Protein AF-A0A9E0ELZ5-F1 (afdb_monomer)

Foldseek 3Di:
DDDDDDDDDDDDDDDDDDDDDDDDDDDDDDDDDDDDDDDDPPPPDPDPQAQAQLLARDHDNDPVLGQWAKAKFKAADDPLLPPWAQLQPASDWDWADFFDLGIIIIGIHSQLLPGAKGHPFAEDDLVVVVVCVLSLHAYEGAHYDPNNVVNCVVSVHHYHHCVVNVVQWDFDPVSPDDRSSGIIGGSVSVVVVCVVVVHDTGGDVVDDSPDDDDPDFDAEDQFFDQWDWDGSDPQAIWIWGADLVVFKTWIDGVNHFRAHPVGDGHIHQKDKAFDFDWDDDPDPRITIDTPQQWDKIWIDGRRHIDIGIDGRD

Solvent-accessible surface area (backbone atoms only — not comparable to full-atom values): 18464 Å² total; per-residue (Å²): 137,85,80,88,85,88,86,86,91,84,84,88,84,90,86,88,85,89,83,91,87,84,90,88,83,84,89,81,90,82,84,87,82,83,84,90,78,83,78,82,79,76,74,76,70,79,75,76,86,59,44,50,31,57,74,72,65,44,73,80,40,54,76,92,34,54,68,35,34,28,38,33,36,28,27,46,58,50,78,79,18,54,56,22,37,45,65,78,64,50,64,42,78,48,73,50,69,48,34,82,59,40,48,37,35,38,34,29,21,57,57,45,75,79,38,56,54,40,23,17,31,22,53,41,45,40,64,58,49,54,52,32,53,74,62,58,25,39,39,33,26,33,50,56,43,70,63,18,52,52,43,34,65,72,75,63,51,55,70,46,41,38,76,80,50,42,90,45,41,50,68,48,82,82,59,92,60,65,74,72,48,24,27,29,37,34,15,66,35,49,55,50,50,42,59,78,67,67,58,86,53,60,48,62,89,88,66,67,67,90,55,87,70,73,97,59,96,60,83,39,87,68,38,82,36,56,59,51,77,49,75,76,31,101,87,36,30,40,41,34,35,49,39,87,91,84,45,33,28,38,36,16,50,74,81,44,76,34,35,22,65,88,66,53,67,33,63,38,60,63,50,76,49,76,47,58,60,73,48,67,65,76,50,97,82,26,31,53,46,66,46,71,64,42,39,45,33,39,43,34,34,66,50,11,22,29,81,41,74,51,61,58,132

Structure (mmCIF, N/CA/C/O backbone):
data_AF-A0A9E0ELZ5-F1
#
_entry.id   AF-A0A9E0ELZ5-F1
#
loop_
_atom_site.group_PDB
_atom_site.id
_atom_site.type_symbol
_atom_site.label_atom_id
_atom_site.label_alt_id
_atom_site.label_comp_id
_atom_site.label_asym_id
_atom_site.label_entity_id
_atom_site.label_seq_id
_atom_site.pdbx_PDB_ins_code
_atom_site.Cartn_x
_atom_site.Cartn_y
_atom_site.Cartn_z
_atom_site.occupancy
_atom_site.B_iso_or_equiv
_atom_site.auth_seq_id
_atom_site.auth_comp_id
_atom_site.auth_asym_id
_atom_site.auth_atom_id
_atom_site.pdbx_PDB_model_num
ATOM 1 N N . MET A 1 1 ? 3.218 -81.789 -4.093 1.00 37.78 1 MET A N 1
ATOM 2 C CA . MET A 1 1 ? 4.511 -81.459 -3.441 1.00 37.78 1 MET A CA 1
ATOM 3 C C . MET A 1 1 ? 4.531 -79.950 -3.190 1.00 37.78 1 MET A C 1
ATOM 5 O O . MET A 1 1 ? 3.997 -79.258 -4.035 1.00 37.78 1 MET A O 1
ATOM 9 N N . ASN A 1 2 ? 5.049 -79.375 -2.102 1.00 38.41 2 ASN A N 1
ATOM 10 C CA . ASN A 1 2 ? 5.509 -79.971 -0.850 1.00 38.41 2 ASN A CA 1
ATOM 11 C C . ASN A 1 2 ? 5.034 -79.119 0.351 1.00 38.41 2 ASN A C 1
ATOM 13 O O . ASN A 1 2 ? 4.748 -77.935 0.228 1.00 38.41 2 ASN A O 1
ATOM 17 N N . LYS A 1 3 ? 4.885 -79.793 1.486 1.00 37.97 3 LYS A N 1
ATOM 18 C CA . LYS A 1 3 ? 4.241 -79.395 2.746 1.00 37.97 3 LYS A CA 1
ATOM 19 C C . LYS A 1 3 ? 4.981 -78.290 3.534 1.00 37.97 3 LYS A C 1
ATOM 21 O O . LYS A 1 3 ? 6.196 -78.369 3.586 1.00 37.97 3 LYS A O 1
ATOM 26 N N . LYS A 1 4 ? 4.194 -77.457 4.256 1.00 38.06 4 LYS A N 1
ATOM 27 C CA . LYS A 1 4 ? 4.247 -77.097 5.714 1.00 38.06 4 LYS A CA 1
ATOM 28 C C . LYS A 1 4 ? 5.596 -76.544 6.288 1.00 38.06 4 LYS A C 1
ATOM 30 O O . LYS A 1 4 ? 6.642 -76.752 5.709 1.00 38.06 4 LYS A O 1
ATOM 35 N N . THR A 1 5 ? 5.693 -75.831 7.423 1.00 39.84 5 THR A N 1
ATOM 36 C CA . THR A 1 5 ? 4.848 -75.779 8.641 1.00 39.84 5 THR A CA 1
ATOM 37 C C . THR A 1 5 ? 5.044 -74.464 9.434 1.00 39.84 5 THR A C 1
ATOM 39 O O . THR A 1 5 ? 6.081 -73.823 9.332 1.00 39.84 5 THR A O 1
ATOM 42 N N . VAL A 1 6 ? 4.054 -74.114 10.263 1.00 44.84 6 VAL A N 1
ATOM 43 C CA . VAL A 1 6 ? 4.041 -73.066 11.317 1.00 44.84 6 VAL A CA 1
ATOM 44 C C . VAL A 1 6 ? 4.776 -73.527 12.594 1.00 44.84 6 VAL A C 1
ATOM 46 O O . VAL A 1 6 ? 4.725 -74.719 12.850 1.00 44.84 6 VAL A O 1
ATOM 49 N N . PHE A 1 7 ? 5.339 -72.621 13.420 1.00 36.25 7 PHE A N 1
ATOM 50 C CA . PHE A 1 7 ? 5.389 -72.628 14.920 1.00 36.25 7 PHE A CA 1
ATOM 51 C C . PHE A 1 7 ? 6.092 -71.313 15.381 1.00 36.25 7 PHE A C 1
ATOM 53 O O . PHE A 1 7 ? 7.148 -71.007 14.847 1.00 36.25 7 PHE A O 1
ATOM 60 N N . LYS A 1 8 ? 5.513 -70.347 16.124 1.00 34.38 8 LYS A N 1
ATOM 61 C CA . LYS A 1 8 ? 4.925 -70.251 17.493 1.00 34.38 8 LYS A CA 1
ATOM 62 C C . LYS A 1 8 ? 5.928 -70.053 18.663 1.00 34.38 8 LYS A C 1
ATOM 64 O O . LYS A 1 8 ? 6.663 -70.969 18.989 1.00 34.38 8 LYS A O 1
ATOM 69 N N . LEU A 1 9 ? 5.807 -68.874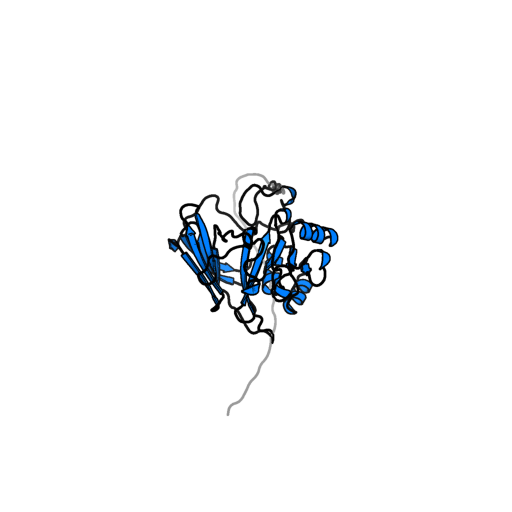 19.305 1.00 39.38 9 LEU A N 1
ATOM 70 C CA . LEU A 1 9 ? 6.052 -68.448 20.711 1.00 39.38 9 LEU A CA 1
ATOM 71 C C . LEU A 1 9 ? 7.135 -69.112 21.598 1.00 39.38 9 LEU A C 1
ATOM 73 O O . LEU A 1 9 ? 7.076 -70.312 21.842 1.00 39.38 9 LEU A O 1
ATOM 77 N N . SER A 1 10 ? 7.922 -68.269 22.293 1.00 34.59 10 SER A N 1
ATOM 78 C CA . SER A 1 10 ? 8.075 -68.144 23.779 1.00 34.59 10 SER A CA 1
ATOM 79 C C . SER A 1 10 ? 9.212 -67.132 24.068 1.00 34.59 10 SER A C 1
ATOM 81 O O . SER A 1 10 ? 10.230 -67.194 23.396 1.00 34.59 10 SER A O 1
ATOM 83 N N . ALA A 1 11 ? 9.078 -66.047 24.842 1.00 35.78 11 ALA A N 1
ATOM 84 C CA . ALA A 1 11 ? 8.689 -65.852 26.251 1.00 35.78 11 ALA A CA 1
ATOM 85 C C . ALA A 1 11 ? 9.861 -65.971 27.265 1.00 35.78 11 ALA A C 1
ATOM 87 O O . ALA A 1 11 ? 10.326 -67.066 27.543 1.00 35.78 11 ALA A O 1
ATOM 88 N N . ALA A 1 12 ? 10.235 -64.810 27.833 1.00 37.41 12 ALA A N 1
ATOM 89 C CA . ALA A 1 12 ? 10.876 -64.535 29.136 1.00 37.41 12 ALA A CA 1
ATOM 90 C C . ALA A 1 12 ? 12.202 -65.216 29.567 1.00 37.41 12 ALA A C 1
ATOM 92 O O . ALA A 1 12 ? 12.270 -66.428 29.718 1.00 37.41 12 ALA A O 1
ATOM 93 N N . ALA A 1 13 ? 13.168 -64.390 30.006 1.00 37.53 13 ALA A N 1
ATOM 94 C CA . ALA A 1 13 ? 13.808 -64.516 31.329 1.00 37.53 13 ALA A CA 1
ATOM 95 C C . ALA A 1 13 ? 14.563 -63.225 31.724 1.00 37.53 13 ALA A C 1
ATOM 97 O O . ALA A 1 13 ? 15.330 -62.676 30.938 1.00 37.53 13 ALA A O 1
ATOM 98 N N . ILE A 1 14 ? 14.355 -62.763 32.960 1.00 47.25 14 ILE A N 1
ATOM 99 C CA . ILE A 1 14 ? 15.145 -61.719 33.636 1.00 47.25 14 ILE A CA 1
ATOM 100 C C . ILE A 1 14 ? 16.270 -62.408 34.415 1.00 47.25 14 ILE A C 1
ATOM 102 O O . ILE A 1 14 ? 15.998 -63.409 35.069 1.00 47.25 14 ILE A O 1
ATOM 106 N N . CYS A 1 15 ? 17.476 -61.831 34.444 1.00 34.81 15 CYS A N 1
ATOM 107 C CA . CYS A 1 15 ? 18.450 -62.094 35.510 1.00 34.81 15 CYS A CA 1
ATOM 108 C C . CYS A 1 15 ? 19.278 -60.839 35.826 1.00 34.81 15 CYS A C 1
ATOM 110 O O . CYS A 1 15 ? 20.114 -60.405 35.037 1.00 34.81 15 CYS A O 1
ATOM 112 N N . VAL A 1 16 ? 19.031 -60.272 37.006 1.00 42.31 16 VAL A N 1
ATOM 113 C CA . VAL A 1 16 ? 19.884 -59.281 37.680 1.00 42.31 16 VAL A CA 1
ATOM 114 C C . VAL A 1 16 ? 20.943 -60.035 38.483 1.00 42.31 16 VAL A C 1
ATOM 116 O O . VAL A 1 16 ? 20.585 -61.039 39.092 1.00 42.31 16 VAL A O 1
ATOM 119 N N . LEU A 1 17 ? 22.182 -59.530 38.571 1.00 37.22 17 LEU A N 1
ATOM 120 C CA . LEU A 1 17 ? 22.988 -59.584 39.807 1.00 37.22 17 LEU A CA 1
ATOM 121 C C . LEU A 1 17 ? 24.255 -58.710 39.733 1.00 37.22 17 LEU A C 1
ATOM 123 O O . LEU A 1 17 ? 24.994 -58.733 38.753 1.00 37.22 17 LEU A O 1
ATOM 127 N N . LEU A 1 18 ? 24.491 -57.944 40.803 1.00 38.91 18 LEU A N 1
ATOM 128 C CA . LEU A 1 18 ? 25.722 -57.190 41.063 1.00 38.91 18 LEU A CA 1
ATOM 129 C C . LEU A 1 18 ? 26.779 -58.080 41.739 1.00 38.91 18 LEU A C 1
ATOM 131 O O . LEU A 1 18 ? 26.407 -58.996 42.470 1.00 38.91 18 LEU A O 1
ATOM 135 N N . SER A 1 19 ? 28.065 -57.723 41.601 1.00 39.91 19 SER A N 1
ATOM 136 C CA . SER A 1 19 ? 29.115 -57.661 42.657 1.00 39.91 19 SER A CA 1
ATOM 137 C C . SER A 1 19 ? 30.468 -57.376 41.972 1.00 39.91 19 SER A C 1
ATOM 139 O O . SER A 1 19 ? 30.858 -58.127 41.089 1.00 39.91 19 SER A O 1
ATOM 141 N N . ALA A 1 20 ? 31.140 -56.232 42.139 1.00 41.62 20 ALA A N 1
ATOM 142 C CA . ALA A 1 20 ? 31.754 -55.646 43.342 1.00 41.62 20 ALA A CA 1
ATOM 143 C C . ALA A 1 20 ? 33.094 -56.299 43.764 1.00 41.62 20 ALA A C 1
ATOM 145 O O . ALA A 1 20 ? 33.101 -57.318 44.443 1.00 41.62 20 ALA A O 1
ATOM 146 N N . CYS A 1 21 ? 34.214 -55.630 43.447 1.00 35.03 21 CYS A N 1
ATOM 147 C CA . CYS A 1 21 ? 35.524 -55.767 44.105 1.00 35.03 21 CYS A CA 1
ATOM 148 C C . CYS A 1 21 ? 36.220 -54.388 44.155 1.00 35.03 21 CYS A C 1
ATOM 150 O O . CYS A 1 21 ? 36.183 -53.645 43.176 1.00 35.03 21 CYS A O 1
ATOM 152 N N . MET A 1 22 ? 36.817 -54.039 45.301 1.00 37.41 22 MET A N 1
ATOM 153 C CA . MET A 1 22 ? 37.381 -52.714 45.636 1.00 37.41 22 MET A CA 1
ATOM 154 C C . MET A 1 22 ? 38.917 -52.723 45.818 1.00 37.41 22 MET A C 1
ATOM 156 O O . MET A 1 22 ? 39.510 -53.797 45.898 1.00 37.41 22 MET A O 1
ATOM 160 N N . LEU A 1 23 ? 39.462 -51.509 46.079 1.00 41.91 23 LEU A N 1
ATOM 161 C CA . LEU A 1 23 ? 40.810 -51.136 46.588 1.00 41.91 23 LEU A CA 1
ATOM 162 C C . LEU A 1 23 ? 41.887 -51.010 45.481 1.00 41.91 23 LEU A C 1
ATOM 164 O O . LEU A 1 23 ? 41.796 -51.714 44.484 1.00 41.91 23 LEU A O 1
ATOM 168 N N . PHE A 1 24 ? 42.904 -50.125 45.504 1.00 36.91 24 PHE A N 1
ATOM 169 C CA . PHE A 1 24 ? 43.488 -49.130 46.450 1.00 36.91 24 PHE A CA 1
ATOM 170 C C . PHE A 1 24 ? 44.122 -47.961 45.613 1.00 36.91 24 PHE A C 1
ATOM 172 O O . PHE A 1 24 ? 44.317 -48.158 44.419 1.00 36.91 24 PHE A O 1
ATOM 179 N N . ALA A 1 25 ? 44.549 -46.765 46.075 1.00 32.69 25 ALA A N 1
ATOM 180 C CA . ALA A 1 25 ? 44.454 -45.987 47.331 1.00 32.69 25 ALA A CA 1
ATOM 181 C C . ALA A 1 25 ? 44.903 -44.499 47.103 1.00 32.69 25 ALA A C 1
ATOM 183 O O . ALA A 1 25 ? 45.355 -44.141 46.022 1.00 32.69 25 ALA A O 1
ATOM 184 N N . CYS A 1 26 ? 44.870 -43.669 48.161 1.00 37.78 26 CYS A N 1
ATOM 185 C CA . CYS A 1 26 ? 45.690 -42.453 48.402 1.00 37.78 26 CYS A CA 1
ATOM 186 C C . CYS A 1 26 ? 45.601 -41.205 47.477 1.00 37.78 26 CYS A C 1
ATOM 188 O O . CYS A 1 26 ? 46.517 -40.895 46.725 1.00 37.78 26 CYS A O 1
ATOM 190 N N . GLY A 1 27 ? 44.617 -40.337 47.748 1.00 33.69 27 GLY A N 1
ATOM 191 C CA . GLY A 1 27 ? 44.817 -39.247 48.727 1.00 33.69 27 GLY A CA 1
ATOM 192 C C . GLY A 1 27 ? 45.426 -37.895 48.292 1.00 33.69 27 GLY A C 1
ATOM 193 O O . GLY A 1 27 ? 46.644 -37.744 48.215 1.00 33.69 27 GLY A O 1
ATOM 194 N N . LYS A 1 28 ? 44.584 -36.846 48.267 1.00 36.12 28 LYS A N 1
ATOM 195 C CA . LYS A 1 28 ? 44.898 -35.487 48.773 1.00 36.12 28 LYS A CA 1
ATOM 196 C C . LYS A 1 28 ? 43.610 -34.704 49.102 1.00 36.12 28 LYS A C 1
ATOM 198 O O . LYS A 1 28 ? 42.535 -35.047 48.627 1.00 36.12 28 LYS A O 1
ATOM 203 N N . LYS A 1 29 ? 43.726 -33.708 49.988 1.00 38.19 29 LYS A N 1
ATOM 204 C CA . LYS A 1 29 ? 42.625 -32.920 50.591 1.00 38.19 29 LYS A CA 1
ATOM 205 C C . LYS A 1 29 ? 41.901 -32.031 49.559 1.00 38.19 29 LYS A C 1
ATOM 207 O O . LYS A 1 29 ? 42.599 -31.401 48.773 1.00 38.19 29 LYS A O 1
ATOM 212 N N . GLN A 1 30 ? 40.583 -31.811 49.698 1.00 33.59 30 GLN A N 1
ATOM 213 C CA . GLN A 1 30 ? 40.026 -30.622 50.391 1.00 33.59 30 GLN A CA 1
ATOM 214 C C . GLN A 1 30 ? 38.525 -30.355 50.094 1.00 33.59 30 GLN A C 1
ATOM 216 O O . GLN A 1 30 ? 38.179 -30.117 48.949 1.00 33.59 30 GLN A O 1
ATOM 221 N N . LYS A 1 31 ? 37.730 -30.279 51.179 1.00 32.56 31 LYS A N 1
ATOM 222 C CA . LYS A 1 31 ? 36.426 -29.600 51.413 1.00 32.56 31 LYS A CA 1
ATOM 223 C C . LYS A 1 31 ? 35.259 -29.715 50.414 1.00 32.56 31 LYS A C 1
ATOM 225 O O . LYS A 1 31 ? 35.372 -29.442 49.227 1.00 32.56 31 LYS A O 1
ATOM 230 N N . ASP A 1 32 ? 34.104 -29.964 51.019 1.00 38.75 32 ASP A N 1
ATOM 231 C CA . ASP A 1 32 ? 32.754 -29.957 50.462 1.00 38.75 32 ASP A CA 1
ATOM 232 C C . ASP A 1 32 ? 32.315 -28.580 49.941 1.00 38.75 32 ASP A C 1
ATOM 234 O O . ASP A 1 32 ? 32.767 -27.544 50.437 1.00 38.75 32 ASP A O 1
ATOM 238 N N . PHE A 1 33 ? 31.350 -28.587 49.019 1.00 32.75 33 PHE A N 1
ATOM 239 C CA . PHE A 1 33 ? 30.412 -27.483 48.820 1.00 32.75 33 PHE A CA 1
ATOM 240 C C . PHE A 1 33 ? 29.018 -28.033 48.507 1.00 32.75 33 PHE A C 1
ATOM 242 O O . PHE A 1 33 ? 28.812 -28.699 47.492 1.00 32.75 33 PHE A O 1
ATOM 249 N N . GLU A 1 34 ? 28.072 -27.742 49.396 1.00 42.84 34 GLU A N 1
ATOM 250 C CA . GLU A 1 34 ? 26.641 -27.897 49.150 1.00 42.84 34 GLU A CA 1
ATOM 251 C C . GLU A 1 34 ? 26.083 -26.703 48.356 1.00 42.84 34 GLU A C 1
ATOM 253 O O . GLU A 1 34 ? 26.581 -25.584 48.439 1.00 42.84 34 GLU A O 1
ATOM 258 N N . THR A 1 35 ? 25.041 -27.019 47.590 1.00 37.12 35 THR A N 1
ATOM 259 C CA . THR A 1 35 ? 23.950 -26.198 47.033 1.00 37.12 35 THR A CA 1
ATOM 260 C C . THR A 1 35 ? 23.989 -24.659 46.999 1.00 37.12 35 THR A C 1
ATOM 262 O O . THR A 1 35 ? 24.075 -23.974 48.011 1.00 37.12 35 THR A O 1
ATOM 265 N N . ASP A 1 36 ? 23.594 -24.197 45.807 1.00 41.34 36 ASP A N 1
ATOM 266 C CA . ASP A 1 36 ? 22.713 -23.056 45.510 1.00 41.34 36 ASP A CA 1
ATOM 267 C C . ASP A 1 36 ? 23.302 -21.633 45.459 1.00 41.34 36 ASP A C 1
ATOM 269 O O . ASP A 1 36 ? 23.765 -21.047 46.434 1.00 41.34 36 ASP A O 1
ATOM 273 N N . THR A 1 37 ? 23.206 -21.039 44.269 1.00 38.62 37 THR A N 1
ATOM 274 C CA . THR A 1 37 ? 23.177 -19.591 44.034 1.00 38.62 37 THR A CA 1
ATOM 275 C C . THR A 1 37 ? 22.535 -19.371 42.669 1.00 38.62 37 THR A C 1
ATOM 277 O O . THR A 1 37 ? 23.126 -19.682 41.632 1.00 38.62 37 THR A O 1
ATOM 280 N N . SER A 1 38 ? 21.326 -18.813 42.655 1.00 46.97 38 SER A N 1
ATOM 281 C CA . SER A 1 38 ? 20.666 -18.387 41.423 1.00 46.97 38 SER A CA 1
ATOM 282 C C . SER A 1 38 ? 21.514 -17.343 40.694 1.00 46.97 38 SER A C 1
ATOM 284 O O . SER A 1 38 ? 21.823 -16.293 41.264 1.00 46.97 38 SER A O 1
ATOM 286 N N . ALA A 1 39 ? 21.827 -17.573 39.418 1.00 45.00 39 ALA A N 1
ATOM 287 C CA . ALA A 1 39 ? 22.273 -16.484 38.558 1.00 45.00 39 ALA A CA 1
ATOM 288 C C . ALA A 1 39 ? 21.140 -15.443 38.460 1.00 45.00 39 ALA A C 1
ATOM 290 O O . ALA A 1 39 ? 19.989 -15.837 38.239 1.00 45.00 39 ALA A O 1
ATOM 291 N N . PRO A 1 40 ? 21.413 -14.136 38.623 1.00 43.19 40 PRO A N 1
ATOM 292 C CA . PRO A 1 40 ? 20.383 -13.128 38.446 1.00 43.19 40 PRO A CA 1
ATOM 293 C C . PRO A 1 40 ? 19.937 -13.141 36.985 1.00 43.19 40 PRO A C 1
ATOM 295 O O . PRO A 1 40 ? 20.722 -12.851 36.082 1.00 43.19 40 PRO A O 1
ATOM 298 N N . VAL A 1 41 ? 18.663 -13.456 36.753 1.00 41.28 41 VAL A N 1
ATOM 299 C CA . VAL A 1 41 ? 18.022 -13.153 35.475 1.00 41.28 41 VAL A CA 1
ATOM 300 C C . VAL A 1 41 ? 18.021 -11.636 35.361 1.00 41.28 41 VAL A C 1
ATOM 302 O O . VAL A 1 41 ? 17.260 -10.956 36.049 1.00 41.28 41 VAL A O 1
ATOM 305 N N . THR A 1 42 ? 18.901 -11.093 34.521 1.00 35.34 42 THR A N 1
ATOM 306 C CA . THR A 1 42 ? 18.821 -9.692 34.121 1.00 35.34 42 THR A CA 1
ATOM 307 C C . THR A 1 42 ? 17.542 -9.534 33.313 1.00 35.34 42 THR A C 1
ATOM 309 O O . THR A 1 42 ? 17.525 -9.776 32.107 1.00 35.34 42 THR A O 1
ATOM 312 N N . THR A 1 43 ? 16.456 -9.159 33.988 1.00 43.56 43 THR A N 1
ATOM 313 C CA . THR A 1 43 ? 15.273 -8.607 33.337 1.00 43.56 43 THR A CA 1
ATOM 314 C C . THR A 1 43 ? 15.759 -7.446 32.487 1.00 43.56 43 THR A C 1
ATOM 316 O O . THR A 1 43 ? 16.193 -6.430 33.029 1.00 43.56 43 THR A O 1
ATOM 319 N N . ALA A 1 44 ? 15.754 -7.624 31.166 1.00 40.91 44 ALA A N 1
ATOM 320 C CA . ALA A 1 44 ? 16.061 -6.540 30.256 1.00 40.91 44 ALA A CA 1
ATOM 321 C C . ALA A 1 44 ? 15.037 -5.432 30.511 1.00 40.91 44 ALA A C 1
ATOM 323 O O . ALA A 1 44 ? 13.833 -5.638 30.346 1.00 40.91 44 ALA A O 1
ATOM 324 N N . GLU A 1 45 ? 15.526 -4.284 30.972 1.00 36.00 45 GLU A N 1
ATOM 325 C CA . GLU A 1 45 ? 14.734 -3.068 31.067 1.00 36.00 45 GLU A CA 1
ATOM 326 C C . GLU A 1 45 ? 14.118 -2.798 29.683 1.00 36.00 45 GLU A C 1
ATOM 328 O O . GLU A 1 45 ? 14.832 -2.935 28.681 1.00 36.00 45 GLU A O 1
ATOM 333 N N . PRO A 1 46 ? 12.811 -2.484 29.579 1.00 42.56 46 PRO A N 1
ATOM 334 C CA . PRO A 1 46 ? 12.204 -2.194 28.289 1.00 42.56 46 PRO A CA 1
ATOM 335 C C . PRO A 1 46 ? 12.984 -1.064 27.624 1.00 42.56 46 PRO A C 1
ATOM 337 O O . PRO A 1 46 ? 13.066 0.034 28.175 1.00 42.56 46 PRO A O 1
ATOM 340 N N . ALA A 1 47 ? 13.578 -1.340 26.460 1.00 49.91 47 ALA A N 1
ATOM 341 C CA . ALA A 1 47 ? 14.302 -0.327 25.707 1.00 49.91 47 ALA A CA 1
ATOM 342 C C . ALA A 1 47 ? 13.381 0.885 25.517 1.00 49.91 47 ALA A C 1
ATOM 344 O O . ALA A 1 47 ? 12.252 0.727 25.044 1.00 49.91 47 ALA A O 1
ATOM 345 N N . ALA A 1 48 ? 13.848 2.065 25.940 1.00 56.09 48 ALA A N 1
ATOM 346 C CA . ALA A 1 48 ? 13.049 3.282 25.913 1.00 56.09 48 ALA A CA 1
ATOM 347 C C . ALA A 1 48 ? 12.450 3.478 24.515 1.00 56.09 48 ALA A C 1
ATOM 349 O O . ALA A 1 48 ? 13.169 3.405 23.516 1.00 56.09 48 ALA A O 1
ATOM 350 N N . ALA A 1 49 ? 11.132 3.676 24.453 1.00 65.00 49 ALA A N 1
ATOM 351 C CA . ALA A 1 49 ? 10.415 3.730 23.190 1.00 65.00 49 ALA A CA 1
ATOM 352 C C . ALA A 1 49 ? 10.933 4.908 22.350 1.00 65.00 49 ALA A C 1
ATOM 354 O O . ALA A 1 49 ? 10.827 6.066 22.755 1.00 65.00 49 ALA A O 1
ATOM 355 N N . THR A 1 50 ? 11.550 4.598 21.211 1.00 80.62 50 THR A N 1
ATOM 356 C CA . THR A 1 50 ? 12.192 5.589 20.347 1.00 80.62 50 THR A CA 1
ATOM 357 C C . THR A 1 50 ? 11.167 6.287 19.457 1.00 80.62 50 THR A C 1
ATOM 359 O O . THR A 1 50 ? 10.146 5.713 19.085 1.00 80.62 50 THR A O 1
ATOM 362 N N . ASP A 1 51 ? 11.476 7.511 19.032 1.00 91.75 51 ASP A N 1
ATOM 363 C CA . ASP A 1 51 ? 10.715 8.277 18.035 1.00 91.75 51 ASP A CA 1
ATOM 364 C C . ASP A 1 51 ? 10.938 7.770 16.594 1.00 91.75 51 ASP A C 1
ATOM 366 O O . ASP A 1 51 ? 10.738 8.499 15.622 1.00 91.75 51 ASP A O 1
ATOM 370 N N . VAL A 1 52 ? 11.381 6.520 16.436 1.00 92.81 52 VAL A N 1
ATOM 371 C CA . VAL A 1 52 ? 11.661 5.900 15.141 1.00 92.81 52 VAL A CA 1
ATOM 372 C C . VAL A 1 52 ? 10.380 5.286 14.589 1.00 92.81 52 VAL A C 1
ATOM 374 O O . VAL A 1 52 ? 9.766 4.418 15.207 1.00 92.81 52 VAL A O 1
ATOM 377 N N . ASN A 1 53 ? 10.001 5.696 13.384 1.00 94.25 53 ASN A N 1
ATOM 378 C CA . ASN A 1 53 ? 8.896 5.114 12.640 1.00 94.25 53 ASN A CA 1
ATOM 379 C C . ASN A 1 53 ? 9.227 3.651 12.259 1.00 94.25 53 ASN A C 1
ATOM 381 O O . ASN A 1 53 ? 10.162 3.424 11.484 1.00 94.25 53 ASN A O 1
ATOM 385 N N . PRO A 1 54 ? 8.464 2.649 12.742 1.00 93.44 54 PRO A N 1
ATOM 386 C CA . PRO A 1 54 ? 8.761 1.231 12.518 1.00 93.44 54 PRO A CA 1
ATOM 387 C C . PRO A 1 54 ? 8.581 0.779 11.059 1.00 93.44 54 PRO A C 1
ATOM 389 O O . PRO A 1 54 ? 9.023 -0.312 10.704 1.00 93.44 54 PRO A O 1
ATOM 392 N N . LEU A 1 55 ? 7.939 1.592 10.211 1.00 95.50 55 LEU A N 1
ATOM 393 C CA . LEU A 1 55 ? 7.717 1.310 8.790 1.00 95.50 55 LEU A CA 1
ATOM 394 C C . LEU A 1 55 ? 8.763 1.956 7.866 1.00 95.50 55 LEU A C 1
ATOM 396 O O . LEU A 1 55 ? 8.904 1.516 6.728 1.00 95.50 55 LEU A O 1
ATOM 400 N N . THR A 1 56 ? 9.512 2.966 8.329 1.00 95.12 56 THR A N 1
ATOM 401 C CA . THR A 1 56 ? 10.481 3.707 7.489 1.00 95.12 56 THR A CA 1
ATOM 402 C C . THR A 1 56 ? 11.890 3.819 8.072 1.00 95.12 56 THR A C 1
ATOM 404 O O . THR A 1 56 ? 12.825 4.136 7.337 1.00 95.12 56 THR A O 1
ATOM 407 N N . GLY A 1 57 ? 12.064 3.577 9.375 1.00 93.50 57 GLY A N 1
ATOM 408 C CA . GLY A 1 57 ? 13.338 3.733 10.080 1.00 93.50 57 GLY A CA 1
ATOM 409 C C . GLY A 1 57 ? 13.748 5.187 10.330 1.00 93.50 57 GLY A C 1
ATOM 410 O O . GLY A 1 57 ? 14.852 5.430 10.814 1.00 93.50 57 GLY A O 1
ATOM 411 N N . LEU A 1 58 ? 12.885 6.151 9.999 1.00 93.25 58 LEU A N 1
ATOM 412 C CA . LEU A 1 58 ? 13.127 7.579 10.199 1.00 93.25 58 LEU A CA 1
ATOM 413 C C . LEU A 1 58 ? 12.717 8.011 11.612 1.00 93.25 58 LEU A C 1
ATOM 415 O O . LEU A 1 58 ? 11.699 7.554 12.127 1.00 93.25 58 LEU A O 1
ATOM 419 N N . THR A 1 59 ? 13.492 8.907 12.220 1.00 93.75 59 THR A N 1
ATOM 420 C CA . THR A 1 59 ? 13.140 9.596 13.473 1.00 93.75 59 THR A CA 1
ATOM 421 C C . THR A 1 59 ? 12.044 10.645 13.250 1.00 93.75 59 THR A C 1
ATOM 423 O O . THR A 1 59 ? 11.709 10.982 12.111 1.00 93.75 59 THR A O 1
ATOM 426 N N . GLY A 1 60 ? 11.488 11.193 14.332 1.00 93.25 60 GLY A N 1
ATOM 427 C CA . GLY A 1 60 ? 10.411 12.182 14.288 1.00 93.25 60 GLY A CA 1
ATOM 428 C C . GLY A 1 60 ? 8.998 11.595 14.208 1.00 93.25 60 GLY A C 1
ATOM 429 O O . GLY A 1 60 ? 8.065 12.320 13.856 1.00 93.25 60 GLY A O 1
ATOM 430 N N . LEU A 1 61 ? 8.806 10.312 14.540 1.00 95.06 61 LEU A N 1
ATOM 431 C CA . LEU A 1 61 ? 7.471 9.761 14.782 1.00 95.06 61 LEU A CA 1
ATOM 432 C C . LEU A 1 61 ? 6.839 10.496 15.983 1.00 95.06 61 LEU A C 1
ATOM 434 O O . LEU A 1 61 ? 7.453 10.533 17.051 1.00 95.06 61 LEU A O 1
ATOM 438 N N . PRO A 1 62 ? 5.626 11.074 15.862 1.00 94.69 62 PRO A N 1
ATOM 439 C CA . PRO A 1 62 ? 4.995 11.774 16.978 1.00 94.69 62 PRO A CA 1
ATOM 440 C C . PRO A 1 62 ? 4.764 10.852 18.176 1.00 94.69 62 PRO A C 1
ATOM 442 O O . PRO A 1 62 ? 4.364 9.704 17.998 1.00 94.69 62 PRO A O 1
ATOM 445 N N . GLU A 1 63 ? 4.917 11.378 19.394 1.00 93.88 63 GLU A N 1
ATOM 446 C CA . GLU A 1 63 ? 4.734 10.634 20.654 1.00 93.88 63 GLU A CA 1
ATOM 447 C C . GLU A 1 63 ? 3.393 9.880 20.713 1.00 93.88 63 GLU A C 1
ATOM 449 O O . GLU A 1 63 ? 3.336 8.723 21.119 1.00 93.88 63 GLU A O 1
ATOM 454 N N . SER A 1 64 ? 2.321 10.488 20.196 1.00 93.00 64 SER A N 1
ATOM 455 C CA . SER A 1 64 ? 0.987 9.880 20.095 1.00 93.00 64 SER A CA 1
ATOM 456 C C . SER A 1 64 ? 0.911 8.633 19.202 1.00 93.00 64 SER A C 1
ATOM 458 O O . SER A 1 64 ? -0.065 7.891 19.298 1.00 93.00 64 SER A O 1
ATOM 460 N N . SER A 1 65 ? 1.911 8.411 18.343 1.00 94.50 65 SER A N 1
ATOM 461 C CA . SER A 1 65 ? 2.045 7.278 17.414 1.00 94.50 65 SER A CA 1
ATOM 462 C C . SER A 1 65 ? 3.117 6.264 17.846 1.00 94.50 65 SER A C 1
ATOM 464 O O . SER A 1 65 ? 3.159 5.158 17.307 1.00 94.50 65 SER A O 1
ATOM 466 N N . ILE A 1 66 ? 3.961 6.588 18.834 1.00 93.38 66 ILE A N 1
ATOM 467 C CA . ILE A 1 66 ? 4.951 5.648 19.380 1.00 93.38 66 ILE A CA 1
ATOM 468 C C . ILE A 1 66 ? 4.219 4.461 20.027 1.00 93.38 66 ILE A C 1
ATOM 470 O O . ILE A 1 66 ? 3.281 4.628 20.808 1.00 93.38 66 ILE A O 1
ATOM 474 N N . GLY A 1 67 ? 4.624 3.240 19.662 1.00 92.00 67 GLY A N 1
ATOM 475 C CA . GLY A 1 67 ? 4.000 1.997 20.136 1.00 92.00 67 GLY A CA 1
ATOM 476 C C . GLY A 1 67 ? 2.580 1.734 19.612 1.00 92.00 67 GLY A C 1
ATOM 477 O O . GLY A 1 67 ? 1.943 0.777 20.055 1.00 92.00 67 GLY A O 1
ATOM 478 N N . LYS A 1 68 ? 2.061 2.546 18.680 1.00 95.12 68 LYS A N 1
ATOM 479 C CA . LYS A 1 68 ? 0.723 2.352 18.104 1.00 95.12 68 LYS A CA 1
ATOM 480 C C . LYS A 1 68 ? 0.740 1.410 16.905 1.00 95.12 68 LYS A C 1
ATOM 482 O O . LYS A 1 68 ? 1.734 1.282 16.193 1.00 95.12 68 LYS A O 1
ATOM 487 N N . ARG A 1 69 ? -0.392 0.740 16.693 1.00 96.94 69 ARG A N 1
ATOM 488 C CA . ARG A 1 69 ? -0.629 -0.136 15.542 1.00 96.94 69 ARG A CA 1
ATOM 489 C C . ARG A 1 69 ? -0.614 0.671 14.245 1.00 96.94 69 ARG A C 1
ATOM 491 O O . ARG A 1 69 ? -1.257 1.723 14.197 1.00 96.94 69 ARG A O 1
ATOM 498 N N . PRO A 1 70 ? 0.011 0.157 13.173 1.00 97.19 70 PRO A N 1
ATOM 499 C CA . PRO A 1 70 ? -0.170 0.709 11.841 1.00 97.19 70 PRO A CA 1
ATOM 500 C C . PRO A 1 70 ? -1.643 0.717 11.418 1.00 97.19 70 PRO A C 1
ATOM 502 O O . PRO A 1 70 ? -2.424 -0.160 11.797 1.00 97.19 70 PRO A O 1
ATOM 505 N N . VAL A 1 71 ? -2.011 1.657 10.553 1.00 98.81 71 VAL A N 1
ATOM 506 C CA . VAL A 1 71 ? -3.291 1.630 9.833 1.00 98.81 71 VAL A CA 1
ATOM 507 C C . VAL A 1 71 ? -3.022 1.284 8.373 1.00 98.81 71 VAL A C 1
ATOM 509 O O . VAL A 1 71 ? -2.231 1.950 7.708 1.00 98.81 71 VAL A O 1
ATOM 512 N N . CYS A 1 72 ? -3.677 0.233 7.881 1.00 98.81 72 CYS A N 1
ATOM 513 C CA . CYS A 1 72 ? -3.581 -0.237 6.502 1.00 98.81 72 CYS A CA 1
ATOM 514 C C . CYS A 1 72 ? -4.861 0.125 5.743 1.00 98.81 72 CYS A C 1
ATOM 516 O O . CYS A 1 72 ? -5.941 -0.318 6.127 1.00 98.81 72 CYS A O 1
ATOM 518 N N . VAL A 1 73 ? -4.760 0.899 4.662 1.00 98.94 73 VAL A N 1
ATOM 519 C CA . VAL A 1 73 ? -5.906 1.353 3.860 1.00 98.94 73 VAL A CA 1
ATOM 520 C C . VAL A 1 73 ? -5.868 0.744 2.463 1.00 98.94 73 VAL A C 1
ATOM 522 O O . VAL A 1 73 ? -4.905 0.928 1.722 1.00 98.94 73 VAL A O 1
ATOM 525 N N . MET A 1 74 ? -6.939 0.051 2.076 1.00 98.88 74 MET A N 1
ATOM 526 C CA . MET A 1 74 ? -7.114 -0.469 0.722 1.00 98.88 74 MET A CA 1
ATOM 527 C C . MET A 1 74 ? -7.493 0.645 -0.251 1.00 98.88 74 MET A C 1
ATOM 529 O O . MET A 1 74 ? -8.546 1.275 -0.115 1.00 98.88 74 MET A O 1
ATOM 533 N N . VAL A 1 75 ? -6.664 0.840 -1.275 1.00 98.88 75 VAL A N 1
ATOM 534 C CA . VAL A 1 75 ? -6.807 1.879 -2.297 1.00 98.88 75 VAL A CA 1
ATOM 535 C C . VAL A 1 75 ? -6.877 1.266 -3.697 1.00 98.88 75 VAL A C 1
ATOM 537 O O . VAL A 1 75 ? -6.220 0.277 -4.028 1.00 98.88 75 VAL A O 1
ATOM 540 N N . GLU A 1 76 ? -7.735 1.840 -4.533 1.00 97.00 76 GLU A N 1
ATOM 541 C CA . GLU A 1 76 ? -7.983 1.373 -5.889 1.00 97.00 76 GLU A CA 1
ATOM 542 C C . GLU A 1 76 ? -6.896 1.798 -6.880 1.00 97.00 76 GLU A C 1
ATOM 544 O O . GLU A 1 76 ? -6.303 2.873 -6.766 1.00 97.00 76 GLU A O 1
ATOM 549 N N . ASN A 1 77 ? -6.667 0.965 -7.899 1.00 97.06 77 ASN A N 1
ATOM 550 C CA . ASN A 1 77 ? -5.729 1.258 -8.979 1.00 97.06 77 ASN A CA 1
ATOM 551 C C . ASN A 1 77 ? -6.317 1.028 -10.388 1.00 97.06 77 ASN A C 1
ATOM 553 O O . ASN A 1 77 ? -5.576 0.824 -11.345 1.00 97.06 77 ASN A O 1
ATOM 557 N N . SER A 1 78 ? -7.644 1.056 -10.562 1.00 95.00 78 SER A N 1
ATOM 558 C CA . SER A 1 78 ? -8.251 1.121 -11.904 1.00 95.00 78 SER A CA 1
ATOM 559 C C . SER A 1 78 ? -7.887 2.444 -12.605 1.00 95.00 78 SER A C 1
ATOM 561 O O . SER A 1 78 ? -7.602 3.432 -11.924 1.00 95.00 78 SER A O 1
ATOM 563 N N . PRO A 1 79 ? -7.909 2.526 -13.951 1.00 94.44 79 PRO A N 1
ATOM 564 C CA . PRO A 1 79 ? -7.692 3.791 -14.658 1.00 94.44 79 PRO A CA 1
ATOM 565 C C . PRO A 1 79 ? -8.627 4.923 -14.196 1.00 94.44 79 PRO A C 1
ATOM 567 O O . PRO A 1 79 ? -8.171 6.046 -14.020 1.00 94.44 79 PRO A O 1
ATOM 570 N N . GLU A 1 80 ? -9.897 4.622 -13.910 1.00 95.19 80 GLU A N 1
ATOM 571 C CA . GLU A 1 80 ? -10.892 5.579 -13.386 1.00 95.19 80 GLU A CA 1
ATOM 572 C C . GLU A 1 80 ? -10.623 6.020 -11.931 1.00 95.19 80 GLU A C 1
ATOM 574 O O . GLU A 1 80 ? -11.064 7.087 -11.488 1.00 95.19 80 GLU A O 1
ATOM 579 N N . ALA A 1 81 ? -9.859 5.223 -11.178 1.00 96.06 81 ALA A N 1
ATOM 580 C CA . ALA A 1 81 ? -9.394 5.566 -9.839 1.00 96.06 81 ALA A CA 1
ATOM 581 C C . ALA A 1 81 ? -8.116 6.428 -9.829 1.00 96.06 81 ALA A C 1
ATOM 583 O O . ALA A 1 81 ? -7.763 6.973 -8.780 1.00 96.06 81 ALA A O 1
ATOM 584 N N . ARG A 1 82 ? -7.458 6.644 -10.975 1.00 95.88 82 ARG A N 1
ATOM 585 C CA . ARG A 1 82 ? -6.238 7.463 -11.084 1.00 95.88 82 ARG A CA 1
ATOM 586 C C . ARG A 1 82 ? -6.554 8.916 -11.499 1.00 95.88 82 ARG A C 1
ATOM 588 O O . ARG A 1 82 ? -7.499 9.130 -12.255 1.00 95.88 82 ARG A O 1
ATOM 595 N N . PRO A 1 83 ? -5.771 9.916 -11.053 1.00 97.31 83 PRO A N 1
ATOM 596 C CA . PRO A 1 83 ? -4.787 9.834 -9.974 1.00 97.31 83 PRO A CA 1
ATOM 597 C C . PRO A 1 83 ? -5.469 9.620 -8.611 1.00 97.31 83 PRO A C 1
ATOM 599 O O . PRO A 1 83 ? -6.602 10.058 -8.385 1.00 97.31 83 PRO A O 1
ATOM 602 N N . GLN A 1 84 ? -4.790 8.932 -7.698 1.00 98.50 84 GLN A N 1
ATOM 603 C CA . GLN A 1 84 ? -5.279 8.706 -6.339 1.00 98.50 84 GLN A CA 1
ATOM 604 C C . GLN A 1 84 ? -5.096 9.955 -5.457 1.00 98.50 84 GLN A C 1
ATOM 606 O O . GLN A 1 84 ? -4.154 10.728 -5.628 1.00 98.50 84 GLN A O 1
ATOM 611 N N . TRP A 1 85 ? -5.980 10.153 -4.480 1.00 98.56 85 TRP A N 1
ATOM 612 C CA . TRP A 1 85 ? -5.791 11.150 -3.424 1.00 98.56 85 TRP A CA 1
ATOM 613 C C . TRP A 1 85 ? -4.814 10.602 -2.381 1.00 98.56 85 TRP A C 1
ATOM 615 O O . TRP A 1 85 ? -5.041 9.513 -1.853 1.00 98.56 85 TRP A O 1
ATOM 625 N N . GLY A 1 86 ? -3.743 11.349 -2.098 1.00 98.25 86 GLY A N 1
ATOM 626 C CA . GLY A 1 86 ? -2.779 11.014 -1.047 1.00 98.25 86 GLY A CA 1
ATOM 627 C C . GLY A 1 86 ? -1.723 9.962 -1.404 1.00 98.25 86 GLY A C 1
ATOM 628 O O . GLY A 1 86 ? -1.071 9.470 -0.488 1.00 98.25 86 GLY A O 1
ATOM 629 N N . LEU A 1 87 ? -1.510 9.621 -2.685 1.00 98.62 87 LEU A N 1
ATOM 630 C CA . LEU A 1 87 ? -0.555 8.570 -3.104 1.00 98.62 87 LEU A CA 1
ATOM 631 C C . LEU A 1 87 ? 0.875 8.778 -2.578 1.00 98.62 87 LEU A C 1
ATOM 633 O O . LEU A 1 87 ? 1.580 7.804 -2.337 1.00 98.62 87 LEU A O 1
ATOM 637 N N . CYS A 1 88 ? 1.290 10.027 -2.371 1.00 98.06 88 CYS A N 1
ATOM 638 C CA . CYS A 1 88 ? 2.620 10.382 -1.873 1.00 98.06 88 CYS A CA 1
ATOM 639 C C . CYS A 1 88 ? 2.699 10.524 -0.335 1.00 98.06 88 CYS A C 1
ATOM 641 O O . CYS A 1 88 ? 3.690 11.041 0.170 1.00 98.06 88 CYS A O 1
ATOM 643 N N . SER A 1 89 ? 1.656 10.117 0.404 1.00 98.06 89 SER A N 1
ATOM 644 C CA . SER A 1 89 ? 1.573 10.204 1.876 1.00 98.06 89 SER A CA 1
ATOM 645 C C . SER A 1 89 ? 1.844 8.934 2.709 1.00 98.06 89 SER A C 1
ATOM 647 O O . SER A 1 89 ? 2.124 9.116 3.894 1.00 98.06 89 SER A O 1
ATOM 649 N N . PRO A 1 90 ? 1.726 7.684 2.211 1.00 98.50 90 PRO A N 1
ATOM 650 C CA . PRO A 1 90 ? 1.925 6.506 3.053 1.00 98.50 90 PRO A CA 1
ATOM 651 C C . PRO A 1 90 ? 3.402 6.170 3.260 1.00 98.50 90 PRO A C 1
ATOM 653 O O . PRO A 1 90 ? 4.238 6.414 2.391 1.00 98.50 90 PRO A O 1
ATOM 656 N N . ASP A 1 91 ? 3.696 5.530 4.391 1.00 98.38 91 ASP A N 1
ATOM 657 C CA . ASP A 1 91 ? 5.029 5.015 4.719 1.00 98.38 91 ASP A CA 1
ATOM 658 C C . ASP A 1 91 ? 5.429 3.851 3.796 1.00 98.38 91 ASP A C 1
ATOM 660 O O . ASP A 1 91 ? 6.581 3.740 3.374 1.00 98.38 91 ASP A O 1
ATOM 664 N N . ILE A 1 92 ? 4.467 2.973 3.480 1.00 98.62 92 ILE A N 1
ATOM 665 C CA . ILE A 1 92 ? 4.640 1.808 2.601 1.00 98.62 92 ILE A CA 1
ATOM 666 C C . ILE A 1 92 ? 3.420 1.674 1.685 1.00 98.62 92 ILE A C 1
ATOM 668 O O . ILE A 1 92 ? 2.275 1.808 2.122 1.00 98.62 92 ILE A O 1
ATOM 672 N N . VAL A 1 93 ? 3.669 1.338 0.417 1.00 98.81 93 VAL A N 1
ATOM 673 C CA . VAL A 1 93 ? 2.653 0.907 -0.552 1.00 98.81 93 VAL A CA 1
ATOM 674 C C . VAL A 1 93 ? 2.925 -0.547 -0.929 1.00 98.81 93 VAL A C 1
ATOM 676 O O . VAL A 1 93 ? 3.982 -0.851 -1.477 1.00 98.81 93 VAL A O 1
ATOM 679 N N . VAL A 1 94 ? 1.965 -1.437 -0.670 1.00 98.62 94 VAL A N 1
ATOM 680 C CA . VAL A 1 94 ? 1.994 -2.832 -1.136 1.00 98.62 94 VAL A CA 1
ATOM 681 C C . VAL A 1 94 ? 1.008 -2.990 -2.288 1.00 98.62 94 VAL A C 1
ATOM 683 O O . VAL A 1 94 ? -0.188 -2.764 -2.110 1.00 98.62 94 VAL A O 1
ATOM 686 N N . GLU A 1 95 ? 1.482 -3.392 -3.465 1.00 98.50 95 GLU A N 1
ATOM 687 C CA . GLU A 1 95 ? 0.661 -3.580 -4.668 1.00 98.50 95 GLU A CA 1
ATOM 688 C C . GLU A 1 95 ? 0.718 -5.029 -5.172 1.00 98.50 95 GLU A C 1
ATOM 690 O O . GLU A 1 95 ? 1.769 -5.665 -5.128 1.00 98.50 95 GLU A O 1
ATOM 695 N N . GLY A 1 96 ? -0.416 -5.540 -5.658 1.00 97.62 96 GLY A N 1
ATOM 696 C CA . GLY A 1 96 ? -0.530 -6.873 -6.247 1.00 97.62 96 GLY A CA 1
ATOM 697 C C . GLY A 1 96 ? -1.854 -7.085 -6.984 1.00 97.62 96 GLY A C 1
ATOM 698 O O . GLY A 1 96 ? -2.779 -6.275 -6.869 1.00 97.62 96 GLY A O 1
ATOM 699 N N . GLU A 1 97 ? -1.935 -8.154 -7.780 1.00 97.00 97 GLU A N 1
ATOM 700 C CA . GLU A 1 97 ? -3.131 -8.508 -8.557 1.00 97.00 97 GLU A CA 1
ATOM 701 C C . GLU A 1 97 ? -4.269 -8.992 -7.648 1.00 97.00 97 GLU A C 1
ATOM 703 O O . GLU A 1 97 ? -4.047 -9.790 -6.746 1.00 97.00 97 GLU A O 1
ATOM 708 N N . VAL A 1 98 ? -5.498 -8.532 -7.902 1.00 96.69 98 VAL A N 1
ATOM 709 C CA . VAL A 1 98 ? -6.684 -8.879 -7.100 1.00 96.69 98 VAL A CA 1
ATOM 710 C C . VAL A 1 98 ? -7.786 -9.593 -7.871 1.00 96.69 98 VAL A C 1
ATOM 712 O O . VAL A 1 98 ? -8.532 -10.363 -7.269 1.00 96.69 98 VAL A O 1
ATOM 715 N N . GLU A 1 99 ? -7.935 -9.311 -9.167 1.00 92.44 99 GLU A N 1
ATOM 716 C CA . GLU A 1 99 ? -8.898 -9.975 -10.050 1.00 92.44 99 GLU A CA 1
ATOM 717 C C . GLU A 1 99 ? -8.620 -9.663 -11.527 1.00 92.44 99 GLU A C 1
ATOM 719 O O . GLU A 1 99 ? -8.479 -8.501 -11.910 1.00 92.44 99 GLU A O 1
ATOM 724 N N . GLY A 1 100 ? -8.568 -10.694 -12.376 1.00 87.81 100 GLY A N 1
ATOM 725 C CA . GLY A 1 100 ? -8.518 -10.553 -13.839 1.00 87.81 100 GLY A CA 1
ATOM 726 C C . GLY A 1 100 ? -7.425 -9.625 -14.398 1.00 87.81 100 GLY A C 1
ATOM 727 O O . GLY A 1 100 ? -7.684 -8.914 -15.371 1.00 87.81 100 GLY A O 1
ATOM 728 N N . GLY A 1 101 ? -6.232 -9.599 -13.799 1.00 92.00 101 GLY A N 1
ATOM 729 C CA . GLY A 1 101 ? -5.115 -8.736 -14.192 1.00 92.00 101 GLY A CA 1
ATOM 730 C C . GLY A 1 101 ? -5.156 -7.303 -13.644 1.00 92.00 101 GLY A C 1
ATOM 731 O O . GLY A 1 101 ? -4.273 -6.516 -13.988 1.00 92.00 101 GLY A O 1
ATOM 732 N N . ILE A 1 102 ? -6.154 -6.935 -12.831 1.00 94.75 102 ILE A N 1
ATOM 733 C CA . ILE A 1 102 ? -6.238 -5.638 -12.139 1.00 94.75 102 ILE A CA 1
ATOM 734 C C . ILE A 1 102 ? -5.535 -5.728 -10.786 1.00 94.75 102 ILE A C 1
ATOM 736 O O . ILE A 1 102 ? -5.734 -6.693 -10.049 1.00 94.75 102 ILE A O 1
ATOM 740 N N . THR A 1 103 ? -4.778 -4.693 -10.418 1.00 97.56 103 THR A N 1
ATOM 741 C CA . THR A 1 103 ? -4.165 -4.571 -9.089 1.00 97.56 103 THR A CA 1
ATOM 742 C C . THR A 1 103 ? -4.947 -3.664 -8.135 1.00 97.56 103 THR A C 1
ATOM 744 O O . THR A 1 103 ? -5.791 -2.850 -8.534 1.00 97.56 103 THR A O 1
ATOM 747 N N . ARG A 1 104 ? -4.620 -3.771 -6.845 1.00 98.06 104 ARG A N 1
ATOM 748 C CA . ARG A 1 104 ? -4.915 -2.755 -5.823 1.00 98.06 104 ARG A CA 1
ATOM 749 C C . ARG A 1 104 ? -3.661 -2.411 -5.044 1.00 98.06 104 ARG A C 1
ATOM 751 O O . ARG A 1 104 ? -2.643 -3.081 -5.161 1.00 98.06 104 ARG A O 1
ATOM 758 N N . MET A 1 105 ? -3.761 -1.363 -4.240 1.00 98.75 105 MET A N 1
ATOM 759 C CA . MET A 1 105 ? -2.737 -0.994 -3.279 1.00 98.75 105 MET A CA 1
ATOM 760 C C . MET A 1 105 ? -3.279 -1.146 -1.857 1.00 98.75 105 MET A C 1
ATOM 762 O O . MET A 1 105 ? -4.447 -0.857 -1.598 1.00 98.75 105 MET A O 1
ATOM 766 N N . MET A 1 106 ? -2.416 -1.542 -0.931 1.00 98.88 106 MET A N 1
ATOM 767 C CA . MET A 1 106 ? -2.595 -1.349 0.502 1.00 98.88 106 MET A CA 1
ATOM 768 C C . MET A 1 106 ? -1.567 -0.319 0.958 1.00 98.88 106 MET A C 1
ATOM 770 O O . MET A 1 106 ? -0.366 -0.502 0.764 1.00 98.88 106 MET A O 1
ATOM 774 N N . TRP A 1 107 ? -2.047 0.786 1.512 1.00 98.81 107 TRP A N 1
ATOM 775 C CA . TRP A 1 107 ? -1.227 1.890 1.997 1.00 98.81 107 TRP A CA 1
ATOM 776 C C . TRP A 1 107 ? -1.106 1.806 3.511 1.00 98.81 107 TRP A C 1
ATOM 778 O O . TRP A 1 107 ? -2.122 1.730 4.201 1.00 98.81 107 TRP A O 1
ATOM 788 N N . MET A 1 108 ? 0.119 1.805 4.021 1.00 98.75 108 MET A N 1
ATOM 789 C CA . MET A 1 108 ? 0.401 1.647 5.444 1.00 98.75 108 MET A CA 1
ATOM 790 C C . MET A 1 108 ? 0.864 2.972 6.045 1.00 98.75 108 MET A C 1
ATOM 792 O O . MET A 1 108 ? 1.684 3.672 5.450 1.00 98.75 108 MET A O 1
ATOM 796 N N . TYR A 1 109 ? 0.359 3.278 7.237 1.00 98.56 109 TYR A N 1
ATOM 797 C CA . TYR A 1 109 ? 0.704 4.469 8.006 1.00 98.56 109 TYR A CA 1
ATOM 798 C C . TYR A 1 109 ? 1.043 4.076 9.445 1.00 98.56 109 TYR A C 1
ATOM 800 O O . TYR A 1 109 ? 0.199 3.499 10.132 1.00 98.56 109 TYR A O 1
ATOM 808 N N . ALA A 1 110 ? 2.238 4.425 9.921 1.00 96.75 110 ALA A N 1
ATOM 809 C CA . ALA A 1 110 ? 2.591 4.381 11.340 1.00 96.75 110 ALA A CA 1
ATOM 810 C C . ALA A 1 110 ? 1.930 5.542 12.100 1.00 96.75 110 ALA A C 1
ATOM 812 O O . ALA A 1 110 ? 1.469 5.375 13.225 1.00 96.75 110 ALA A O 1
ATOM 813 N N . ASN A 1 111 ? 1.821 6.706 11.450 1.00 96.69 111 ASN A N 1
ATOM 814 C CA . ASN A 1 111 ? 1.041 7.841 11.929 1.00 96.69 111 ASN A CA 1
ATOM 815 C C . ASN A 1 111 ? -0.125 8.141 10.974 1.00 96.69 111 ASN A C 1
ATOM 817 O O . ASN A 1 111 ? 0.030 8.858 9.985 1.00 96.69 111 ASN A O 1
ATOM 821 N N . ILE A 1 112 ? -1.323 7.643 11.293 1.00 97.56 112 ILE A N 1
ATOM 822 C CA . ILE A 1 112 ? -2.524 7.943 10.499 1.00 97.56 112 ILE A CA 1
ATOM 823 C C . ILE A 1 112 ? -3.010 9.395 10.673 1.00 97.56 112 ILE A C 1
ATOM 825 O O . ILE A 1 112 ? -3.731 9.896 9.817 1.00 97.56 112 ILE A O 1
ATOM 829 N N . SER A 1 113 ? -2.611 10.105 11.741 1.00 95.50 113 SER A N 1
ATOM 830 C CA . SER A 1 113 ? -3.114 11.460 12.037 1.00 95.50 113 SER A CA 1
ATOM 831 C C . SER A 1 113 ? -2.679 12.515 11.016 1.00 95.50 113 SER A C 1
ATOM 833 O O . SER A 1 113 ? -3.410 13.472 10.776 1.00 95.50 113 SER A O 1
ATOM 835 N N . SER A 1 114 ? -1.520 12.319 10.379 1.00 91.19 114 SER A N 1
ATOM 836 C CA . SER A 1 114 ? -1.009 13.180 9.307 1.00 91.19 114 SER A CA 1
ATOM 837 C C . SER A 1 114 ? -1.514 12.795 7.915 1.00 91.19 114 SER A C 1
ATOM 839 O O . SER A 1 114 ? -1.177 13.472 6.944 1.00 91.19 114 SER A O 1
ATOM 841 N N . ALA A 1 115 ? -2.283 11.711 7.779 1.00 96.94 115 ALA A N 1
ATOM 842 C CA . ALA A 1 115 ? -2.743 11.265 6.473 1.00 96.94 115 ALA A CA 1
ATOM 843 C C . ALA A 1 115 ? -3.812 12.232 5.912 1.00 96.94 115 ALA A C 1
ATOM 845 O O . ALA A 1 115 ? -4.792 12.532 6.605 1.00 96.94 115 ALA A O 1
ATOM 846 N N . PRO A 1 116 ? -3.649 12.719 4.664 1.00 97.50 116 PRO A N 1
ATOM 847 C CA . PRO A 1 116 ? -4.543 13.696 4.051 1.00 97.50 116 PRO A CA 1
ATOM 848 C C . PRO A 1 116 ? -5.837 13.003 3.582 1.00 97.50 116 PRO A C 1
ATOM 850 O O . PRO A 1 116 ? -6.335 12.068 4.206 1.00 97.50 116 PRO A O 1
ATOM 853 N N . LYS A 1 117 ? -6.412 13.435 2.459 1.00 98.25 117 LYS A N 1
ATOM 854 C CA . LYS A 1 117 ? -7.463 12.676 1.776 1.00 98.25 117 LYS A CA 1
ATOM 855 C C . LYS A 1 117 ? -6.874 11.387 1.189 1.00 98.25 117 LYS A C 1
ATOM 857 O O . LYS A 1 117 ? -5.972 11.464 0.362 1.00 98.25 117 LYS A O 1
ATOM 862 N N . ILE A 1 118 ? -7.415 10.233 1.576 1.00 98.75 118 ILE A N 1
ATOM 863 C CA . ILE A 1 118 ? -6.957 8.899 1.155 1.00 98.75 118 ILE A CA 1
ATOM 864 C C . ILE A 1 118 ? -8.004 8.256 0.239 1.00 98.75 118 ILE A C 1
ATOM 866 O O . ILE A 1 118 ? -9.161 8.096 0.643 1.00 98.75 118 ILE A O 1
ATOM 870 N N . GLY A 1 119 ? -7.611 7.843 -0.970 1.00 98.12 119 GLY A N 1
ATOM 871 C CA . GLY A 1 119 ? -8.438 6.983 -1.826 1.00 98.12 119 GLY A CA 1
ATOM 872 C C . GLY A 1 119 ? -8.169 7.103 -3.338 1.00 98.12 119 GLY A C 1
ATOM 873 O O . GLY A 1 119 ? -7.226 7.779 -3.734 1.00 98.12 119 GLY A O 1
ATOM 874 N N . PRO A 1 120 ? -9.011 6.506 -4.203 1.00 98.62 120 PRO A N 1
ATOM 875 C CA . PRO A 1 120 ? -10.299 5.916 -3.849 1.00 98.62 120 PRO A CA 1
ATOM 876 C C . PRO A 1 120 ? -10.186 4.678 -2.956 1.00 98.62 120 PRO A C 1
ATOM 878 O O . PRO A 1 120 ? -9.392 3.786 -3.247 1.00 98.62 120 PRO A O 1
ATOM 881 N N . THR A 1 121 ? -10.944 4.617 -1.859 1.00 98.56 121 THR A N 1
ATOM 882 C CA . THR A 1 121 ? -10.919 3.453 -0.960 1.00 98.56 121 THR A CA 1
ATOM 883 C C . THR A 1 121 ? -11.676 2.281 -1.575 1.00 98.56 121 THR A C 1
ATOM 885 O O . THR A 1 121 ? -12.777 2.442 -2.106 1.00 98.56 121 THR A O 1
ATOM 888 N N . ARG A 1 122 ? -11.082 1.085 -1.520 1.00 97.88 122 ARG A N 1
ATOM 889 C CA . ARG A 1 122 ? -11.571 -0.099 -2.241 1.00 97.88 122 ARG A CA 1
ATOM 890 C C . ARG A 1 122 ? -11.659 -1.338 -1.363 1.00 97.88 122 ARG A C 1
ATOM 892 O O . ARG A 1 122 ? -11.343 -1.333 -0.180 1.00 97.88 122 ARG A O 1
ATOM 899 N N . SER A 1 123 ? -12.154 -2.404 -1.971 1.00 97.75 123 SER A N 1
ATOM 900 C CA . SER A 1 123 ? -12.565 -3.633 -1.323 1.00 97.75 123 SER A CA 1
ATOM 901 C C . SER A 1 123 ? -11.394 -4.528 -0.939 1.00 97.75 123 SER A C 1
ATOM 903 O O . SER A 1 123 ? -10.466 -4.719 -1.731 1.00 97.75 123 SER A O 1
ATOM 905 N N . ALA A 1 124 ? -11.512 -5.129 0.241 1.00 98.50 124 ALA A N 1
ATOM 906 C CA . ALA A 1 124 ? -10.577 -6.098 0.793 1.00 98.50 124 ALA A CA 1
ATOM 907 C C . ALA A 1 124 ? -10.433 -7.367 -0.067 1.00 98.50 124 ALA A C 1
ATOM 909 O O . ALA A 1 124 ? -11.405 -7.832 -0.675 1.00 98.50 124 ALA A O 1
ATOM 910 N N . ARG A 1 125 ? -9.235 -7.958 -0.064 1.00 98.38 125 ARG A N 1
ATOM 911 C CA . ARG A 1 125 ? -8.961 -9.348 -0.481 1.00 98.38 125 ARG A CA 1
ATOM 912 C C . ARG A 1 125 ? -8.262 -10.054 0.674 1.00 98.38 125 ARG A C 1
ATOM 914 O O . ARG A 1 125 ? -7.606 -9.389 1.474 1.00 98.38 125 ARG A O 1
ATOM 921 N N . HIS A 1 126 ? -8.439 -11.363 0.779 1.00 97.62 126 HIS A N 1
ATOM 922 C CA . HIS A 1 126 ? -7.952 -12.166 1.901 1.00 97.62 126 HIS A CA 1
ATOM 923 C C . HIS A 1 126 ? -6.420 -12.122 2.029 1.00 97.62 126 HIS A C 1
ATOM 925 O O . HIS A 1 126 ? -5.919 -12.085 3.148 1.00 97.62 126 HIS A O 1
ATOM 931 N N . ASP A 1 127 ? -5.690 -11.977 0.923 1.00 97.88 127 ASP A N 1
ATOM 932 C CA . ASP A 1 127 ? -4.230 -11.804 0.905 1.00 97.88 127 ASP A CA 1
ATOM 933 C C . ASP A 1 127 ? -3.802 -10.530 1.662 1.00 97.88 127 ASP A C 1
ATOM 935 O O . ASP A 1 127 ? -2.917 -10.557 2.513 1.00 97.88 127 ASP A O 1
ATOM 939 N N . TYR A 1 128 ? -4.488 -9.404 1.431 1.00 98.62 128 TYR A N 1
ATOM 940 C CA . TYR A 1 128 ? -4.224 -8.153 2.155 1.00 98.62 128 TYR A CA 1
ATOM 941 C C . TYR A 1 128 ? -4.690 -8.185 3.611 1.00 98.62 128 TYR A C 1
ATOM 943 O O . TYR A 1 128 ? -4.102 -7.496 4.442 1.00 98.62 128 TYR A O 1
ATOM 951 N N . VAL A 1 129 ? -5.723 -8.972 3.931 1.00 98.62 129 VAL A N 1
ATOM 952 C CA . VAL A 1 129 ? -6.124 -9.219 5.326 1.00 98.62 129 VAL A CA 1
ATOM 953 C C . VAL A 1 129 ? -5.002 -9.957 6.058 1.00 98.62 129 VAL A C 1
ATOM 955 O O . VAL A 1 129 ? -4.654 -9.563 7.165 1.00 98.62 129 VAL A O 1
ATOM 958 N N . GLU A 1 130 ? -4.374 -10.952 5.421 1.00 97.31 130 GLU A N 1
ATOM 959 C CA . GLU A 1 130 ? -3.222 -11.671 5.982 1.00 97.31 130 GLU A CA 1
ATOM 960 C C . GLU A 1 130 ? -2.013 -10.764 6.226 1.00 97.31 130 GLU A C 1
ATOM 962 O O . GLU A 1 130 ? -1.349 -10.859 7.259 1.00 97.31 130 GLU A O 1
ATOM 967 N N . LEU A 1 131 ? -1.730 -9.861 5.284 1.00 97.12 131 LEU A N 1
ATOM 968 C CA . LEU A 1 131 ? -0.665 -8.877 5.452 1.00 97.12 131 LEU A CA 1
ATOM 969 C C . LEU A 1 131 ? -0.980 -7.926 6.616 1.00 97.12 131 LEU A C 1
ATOM 971 O O . LEU A 1 131 ? -0.135 -7.726 7.485 1.00 97.12 131 LEU A O 1
ATOM 975 N N . ALA A 1 132 ? -2.195 -7.372 6.672 1.00 97.50 132 ALA A N 1
ATOM 976 C CA . ALA A 1 132 ? -2.612 -6.475 7.748 1.00 97.50 132 ALA A CA 1
ATOM 977 C C . ALA A 1 132 ? -2.584 -7.156 9.131 1.00 97.50 132 ALA A C 1
ATOM 979 O O . ALA A 1 132 ? -2.152 -6.535 10.102 1.00 9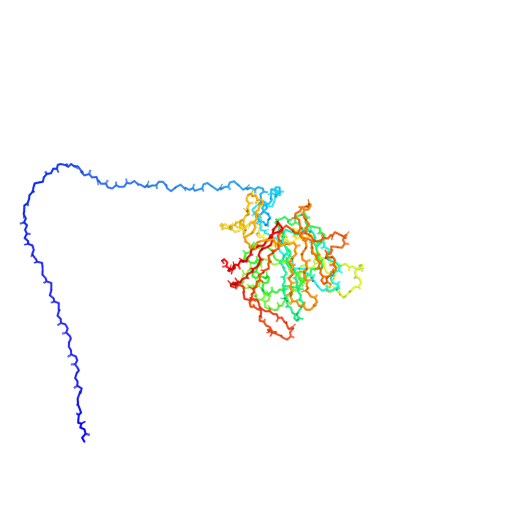7.50 132 ALA A O 1
ATOM 980 N N . GLU A 1 133 ? -2.977 -8.431 9.217 1.00 95.44 133 GLU A N 1
ATOM 981 C CA . GLU A 1 133 ? -2.851 -9.259 10.423 1.00 95.44 133 GLU A CA 1
ATOM 982 C C . GLU A 1 133 ? -1.384 -9.377 10.875 1.00 95.44 133 GLU A C 1
ATOM 984 O O . GLU A 1 133 ? -1.077 -9.137 12.046 1.00 95.44 133 GLU A O 1
ATOM 989 N N . GLY A 1 134 ? -0.471 -9.684 9.943 1.00 93.50 134 GLY A N 1
ATOM 990 C CA . GLY A 1 134 ? 0.963 -9.836 10.212 1.00 93.50 134 GLY A CA 1
ATOM 991 C C . GLY A 1 134 ? 1.643 -8.562 10.731 1.00 93.50 134 GLY A C 1
ATOM 992 O O . GLY A 1 134 ? 2.532 -8.645 11.576 1.00 93.50 134 GLY A O 1
ATOM 993 N N . PHE A 1 135 ? 1.186 -7.383 10.298 1.00 94.44 135 PHE A N 1
ATOM 994 C CA . PHE A 1 135 ? 1.633 -6.081 10.820 1.00 94.44 135 PHE A CA 1
ATOM 995 C C . PHE A 1 135 ? 0.863 -5.612 12.071 1.00 94.44 135 PHE A C 1
ATOM 997 O O . PHE A 1 135 ? 0.988 -4.454 12.472 1.00 94.44 135 PHE A O 1
ATOM 1004 N N . ASP A 1 136 ? 0.029 -6.474 12.665 1.00 95.62 136 ASP A N 1
ATOM 1005 C CA . ASP A 1 136 ? -0.869 -6.148 13.781 1.00 95.62 136 ASP A CA 1
ATOM 1006 C C . ASP A 1 136 ? -1.731 -4.893 13.524 1.00 95.62 136 ASP A C 1
ATOM 1008 O O . ASP A 1 136 ? -2.095 -4.158 14.444 1.00 95.62 136 ASP A O 1
ATOM 1012 N N . ALA A 1 137 ? -2.046 -4.617 12.259 1.00 97.62 137 ALA A N 1
ATOM 1013 C CA . ALA A 1 137 ? -2.615 -3.352 11.822 1.00 97.62 137 ALA A CA 1
ATOM 1014 C C . ALA A 1 137 ? -4.122 -3.243 12.108 1.00 97.62 137 ALA A C 1
ATOM 1016 O O . ALA A 1 137 ? -4.804 -4.221 12.424 1.00 97.62 137 ALA A O 1
ATOM 1017 N N . ILE A 1 138 ? -4.653 -2.027 11.980 1.00 98.75 138 ILE A N 1
ATOM 1018 C CA . ILE A 1 138 ? -6.091 -1.769 11.820 1.00 98.75 138 ILE A CA 1
ATOM 1019 C C . ILE A 1 138 ? -6.371 -1.660 10.318 1.00 98.75 138 ILE A C 1
ATOM 1021 O O . ILE A 1 138 ? -5.685 -0.916 9.613 1.00 98.75 138 ILE A O 1
ATOM 1025 N N . TYR A 1 139 ? -7.352 -2.410 9.817 1.00 98.88 139 TYR A N 1
ATOM 1026 C CA . TYR A 1 139 ? -7.547 -2.625 8.382 1.00 98.88 139 TYR A CA 1
ATOM 1027 C C . TYR A 1 139 ? -8.760 -1.861 7.836 1.00 98.88 139 TYR A C 1
ATOM 1029 O O . TYR A 1 139 ? -9.889 -2.040 8.279 1.00 98.88 139 TYR A O 1
ATOM 1037 N N . VAL A 1 140 ? -8.546 -0.991 6.852 1.00 98.94 140 VAL A N 1
ATOM 1038 C CA . VAL A 1 140 ? -9.545 -0.043 6.341 1.00 98.94 140 VAL A CA 1
ATOM 1039 C C . VAL A 1 140 ? -9.849 -0.350 4.880 1.00 98.94 140 VAL A C 1
ATOM 1041 O O . VAL A 1 140 ? -8.946 -0.401 4.046 1.00 98.94 140 VAL A O 1
ATOM 1044 N N . HIS A 1 141 ? -11.125 -0.518 4.542 1.00 98.88 141 HIS A N 1
ATOM 1045 C CA . HIS A 1 141 ? -11.547 -0.895 3.192 1.00 98.88 141 HIS A CA 1
ATOM 1046 C C . HIS A 1 141 ? -12.966 -0.404 2.870 1.00 98.88 141 HIS A C 1
ATOM 1048 O O . HIS A 1 141 ? -13.661 0.153 3.715 1.00 98.88 141 HIS A O 1
ATOM 1054 N N . PHE A 1 142 ? -13.411 -0.588 1.626 1.00 98.62 142 PHE A N 1
ATOM 1055 C CA . PHE A 1 142 ? -14.790 -0.328 1.198 1.00 98.62 142 PHE A CA 1
ATOM 1056 C C . PHE A 1 142 ? -15.339 -1.562 0.466 1.00 98.62 142 PHE A C 1
ATOM 1058 O O . PHE A 1 142 ? -15.083 -1.778 -0.725 1.00 98.62 142 PHE A O 1
ATOM 1065 N N . GLY A 1 143 ? -16.074 -2.406 1.190 1.00 98.31 143 GLY A N 1
ATOM 1066 C CA . GLY A 1 143 ? -16.499 -3.730 0.732 1.00 98.31 143 GLY A CA 1
ATOM 1067 C C . GLY A 1 143 ? -15.386 -4.783 0.826 1.00 98.31 143 GLY A C 1
ATOM 1068 O O . GLY A 1 143 ? -14.253 -4.478 1.195 1.00 98.31 143 GLY A O 1
ATOM 1069 N N . GLY A 1 144 ? -15.667 -6.023 0.434 1.00 97.69 144 GLY A N 1
ATOM 1070 C CA . GLY A 1 144 ? -14.704 -7.131 0.425 1.00 97.69 144 GLY A CA 1
ATOM 1071 C C . GLY A 1 144 ? -15.145 -8.259 -0.507 1.00 97.69 144 GLY A C 1
ATOM 1072 O O . GLY A 1 144 ? -16.276 -8.250 -0.990 1.00 97.69 144 GLY A O 1
ATOM 1073 N N . SER A 1 145 ? -14.255 -9.211 -0.797 1.00 97.25 145 SER A N 1
ATOM 1074 C CA . SER A 1 145 ? -14.679 -10.544 -1.258 1.00 97.25 145 SER A CA 1
ATOM 1075 C C . SER A 1 145 ? -15.210 -11.350 -0.065 1.00 97.25 145 SER A C 1
ATOM 1077 O O . SER A 1 145 ? -14.885 -11.033 1.079 1.00 97.25 145 SER A O 1
ATOM 1079 N N . ASN A 1 146 ? -15.991 -12.409 -0.310 1.00 97.00 146 ASN A N 1
ATOM 1080 C CA . ASN A 1 146 ? -16.455 -13.291 0.772 1.00 97.00 146 ASN A CA 1
ATOM 1081 C C . ASN A 1 146 ? -15.264 -13.865 1.557 1.00 97.00 146 ASN A C 1
ATOM 1083 O O . ASN A 1 146 ? -15.219 -13.706 2.769 1.00 97.00 146 ASN A O 1
ATOM 1087 N N . LEU A 1 147 ? -14.235 -14.356 0.852 1.00 96.38 147 LEU A N 1
ATOM 1088 C CA . LEU A 1 147 ? -12.977 -14.824 1.451 1.00 96.38 147 LEU A CA 1
ATOM 1089 C C . LEU A 1 147 ? -12.310 -13.773 2.355 1.00 96.38 147 LEU A C 1
ATOM 1091 O O . LEU A 1 147 ? -11.774 -14.118 3.403 1.00 96.38 147 LEU A O 1
ATOM 1095 N N . ALA A 1 148 ? -12.350 -12.488 1.982 1.00 98.25 148 ALA A N 1
ATOM 1096 C CA . ALA A 1 148 ? -11.800 -11.426 2.821 1.00 98.25 148 ALA A CA 1
ATOM 1097 C C . ALA A 1 148 ? -12.614 -11.235 4.108 1.00 98.25 148 ALA A C 1
ATOM 1099 O O . ALA A 1 148 ? -12.026 -11.081 5.173 1.00 98.25 148 ALA A O 1
ATOM 1100 N N . TYR A 1 149 ? -13.948 -11.273 4.032 1.00 98.56 149 TYR A N 1
ATOM 1101 C CA . TYR A 1 149 ? -14.807 -11.190 5.216 1.00 98.56 149 TYR A CA 1
ATOM 1102 C C . TYR A 1 149 ? -14.677 -12.419 6.123 1.00 98.56 149 TYR A C 1
ATOM 1104 O O . TYR A 1 149 ? -14.594 -12.260 7.342 1.00 98.56 149 TYR A O 1
ATOM 1112 N N . ASP A 1 150 ? -14.603 -13.616 5.540 1.00 98.06 150 ASP A N 1
ATOM 1113 C CA . ASP A 1 150 ? -14.381 -14.866 6.267 1.00 98.06 150 ASP A CA 1
ATOM 1114 C C . ASP A 1 150 ? -13.038 -14.818 7.011 1.00 98.06 150 ASP A C 1
ATOM 1116 O O . ASP A 1 150 ? -12.982 -15.124 8.202 1.00 98.06 150 ASP A O 1
ATOM 1120 N N . LYS A 1 151 ? -11.973 -14.340 6.350 1.00 98.06 151 LYS A N 1
ATOM 1121 C CA . LYS A 1 151 ? -10.637 -14.206 6.948 1.00 98.06 151 LYS A CA 1
ATOM 1122 C C . LYS A 1 151 ? -10.566 -13.120 8.029 1.00 98.06 151 LYS A C 1
ATOM 1124 O O . LYS A 1 151 ? -10.067 -13.395 9.114 1.00 98.06 151 LYS A O 1
ATOM 1129 N N . ILE A 1 152 ? -11.163 -11.940 7.805 1.00 98.69 152 ILE A N 1
ATOM 1130 C CA . ILE A 1 152 ? -11.312 -10.891 8.840 1.00 98.69 152 ILE A CA 1
ATOM 1131 C C . ILE A 1 152 ? -11.981 -11.471 10.096 1.00 98.69 152 ILE A C 1
ATOM 1133 O O . ILE A 1 152 ? -11.522 -11.229 11.212 1.00 98.69 152 ILE A O 1
ATOM 1137 N N . SER A 1 153 ? -13.042 -12.269 9.918 1.00 98.25 153 SER A N 1
ATOM 1138 C CA . SER A 1 153 ? -13.770 -12.888 11.028 1.00 98.25 153 SER A CA 1
ATOM 1139 C C . SER A 1 153 ? -13.005 -14.029 11.708 1.00 98.25 153 SER A C 1
ATOM 1141 O O . SER A 1 153 ? -13.149 -14.198 12.920 1.00 98.25 153 SER A O 1
ATOM 1143 N N . ALA A 1 154 ? -12.249 -14.834 10.958 1.00 97.94 154 ALA A N 1
ATOM 1144 C CA . ALA A 1 154 ? -11.486 -15.963 11.487 1.00 97.94 154 ALA A CA 1
ATOM 1145 C C . ALA A 1 154 ? -10.279 -15.492 12.312 1.00 97.94 154 ALA A C 1
ATOM 1147 O O . ALA A 1 154 ? -10.111 -15.906 13.462 1.00 97.94 154 ALA A O 1
ATOM 1148 N N . ASP A 1 155 ? -9.507 -14.562 11.748 1.00 96.56 155 ASP A N 1
ATOM 1149 C CA . ASP A 1 155 ? -8.253 -14.059 12.318 1.00 96.56 155 ASP A CA 1
ATOM 1150 C C . ASP A 1 155 ? -8.487 -12.901 13.308 1.00 96.56 155 ASP A C 1
ATOM 1152 O O . ASP A 1 155 ? -7.583 -12.479 14.029 1.00 96.56 155 ASP A O 1
ATOM 1156 N N . LYS A 1 156 ? -9.737 -12.415 13.395 1.00 96.75 156 LYS A N 1
ATOM 1157 C CA . LYS A 1 156 ? -10.192 -11.326 14.279 1.00 96.75 156 LYS A CA 1
ATOM 1158 C C . LYS A 1 156 ? -9.437 -10.018 14.022 1.00 96.75 156 LYS A C 1
ATOM 1160 O O . LYS A 1 156 ? -9.011 -9.335 14.954 1.00 96.75 156 LYS A O 1
ATOM 1165 N N . VAL A 1 157 ? -9.279 -9.679 12.745 1.00 98.25 157 VAL A N 1
ATOM 1166 C CA . VAL A 1 157 ? -8.670 -8.416 12.312 1.00 98.25 157 VAL A CA 1
ATOM 1167 C C . VAL A 1 157 ? -9.646 -7.268 12.582 1.00 98.25 157 VAL A C 1
ATOM 1169 O O . VAL A 1 157 ? -10.798 -7.311 12.158 1.00 98.25 157 VAL A O 1
ATOM 1172 N N . ASP A 1 158 ? -9.186 -6.225 13.273 1.00 98.62 158 ASP A N 1
ATOM 1173 C CA . ASP A 1 158 ? -9.990 -5.026 13.530 1.00 98.62 158 ASP A CA 1
ATOM 1174 C C . ASP A 1 158 ? -10.201 -4.231 12.228 1.00 98.62 158 ASP A C 1
ATOM 1176 O O . ASP A 1 158 ? -9.270 -3.589 11.727 1.00 98.62 158 ASP A O 1
ATOM 1180 N N . ASP A 1 159 ? -11.423 -4.275 11.681 1.00 98.81 159 ASP A N 1
ATOM 1181 C CA . ASP A 1 159 ? -11.763 -3.681 10.382 1.00 98.81 159 ASP A CA 1
ATOM 1182 C C . ASP A 1 159 ? -12.585 -2.378 10.441 1.00 98.81 159 ASP A C 1
ATOM 1184 O O . ASP A 1 159 ? -13.423 -2.140 11.323 1.00 98.81 159 ASP A O 1
ATOM 1188 N N . ILE A 1 160 ? -12.395 -1.537 9.426 1.00 98.88 160 ILE A N 1
ATOM 1189 C CA . ILE A 1 160 ? -13.234 -0.377 9.126 1.00 98.88 160 ILE A CA 1
ATOM 1190 C C . ILE A 1 160 ? -13.733 -0.491 7.679 1.00 98.88 160 ILE A C 1
ATOM 1192 O O . ILE A 1 160 ? -13.241 0.188 6.777 1.00 98.88 160 ILE A O 1
ATOM 1196 N N . ASP A 1 161 ? -14.736 -1.344 7.464 1.00 98.81 161 ASP A N 1
ATOM 1197 C CA . ASP A 1 161 ? -15.484 -1.424 6.206 1.00 98.81 161 ASP A CA 1
ATOM 1198 C C . ASP A 1 161 ? -16.417 -0.215 6.000 1.00 98.81 161 ASP A C 1
ATOM 1200 O O . ASP A 1 161 ? -17.444 -0.074 6.673 1.00 98.81 161 ASP A O 1
ATOM 1204 N N . GLY A 1 162 ? -16.132 0.620 5.001 1.00 98.50 162 GLY A N 1
ATOM 1205 C CA . GLY A 1 162 ? -16.971 1.750 4.589 1.00 98.50 162 GLY A CA 1
ATOM 1206 C C . GLY A 1 162 ? -18.380 1.386 4.100 1.00 98.50 162 GLY A C 1
ATOM 1207 O O . GLY A 1 162 ? -19.245 2.263 4.064 1.00 98.50 162 GLY A O 1
ATOM 1208 N N . MET A 1 163 ? -18.666 0.113 3.791 1.00 97.88 163 MET A N 1
ATOM 1209 C CA . MET A 1 163 ? -20.042 -0.360 3.559 1.00 97.88 163 MET A CA 1
ATOM 1210 C C . MET A 1 163 ? -20.888 -0.365 4.841 1.00 97.88 163 MET A C 1
ATOM 1212 O O . MET A 1 163 ? -22.103 -0.199 4.765 1.00 97.88 163 MET A O 1
ATOM 1216 N N . LYS A 1 164 ? -20.256 -0.557 6.007 1.00 97.69 164 LYS A N 1
ATOM 1217 C CA . LYS A 1 164 ? -20.908 -0.651 7.327 1.00 97.69 164 LYS A CA 1
ATOM 1218 C C . LYS A 1 164 ? -20.716 0.630 8.143 1.00 97.69 164 LYS A C 1
ATOM 1220 O O . LYS A 1 164 ? -21.636 1.096 8.802 1.00 97.69 164 LYS A O 1
ATOM 1225 N N . ALA A 1 165 ? -19.523 1.214 8.065 1.00 97.25 165 ALA A N 1
ATOM 1226 C CA . ALA A 1 165 ? -19.069 2.373 8.827 1.00 97.25 165 ALA A CA 1
ATOM 1227 C C . ALA A 1 165 ? -19.029 3.649 7.956 1.00 97.25 165 ALA A C 1
ATOM 1229 O O . ALA A 1 165 ? -18.113 4.465 8.046 1.00 97.25 165 ALA A O 1
ATOM 1230 N N . GLY A 1 166 ? -20.017 3.809 7.068 1.00 96.44 166 GLY A N 1
ATOM 1231 C CA . GLY A 1 166 ? -20.021 4.833 6.015 1.00 96.44 166 GLY A CA 1
ATOM 1232 C C . GLY A 1 166 ? -19.974 6.290 6.496 1.00 96.44 166 GLY A C 1
ATOM 1233 O O . GLY A 1 166 ? -19.658 7.163 5.699 1.00 96.44 166 GLY A O 1
ATOM 1234 N N . SER A 1 167 ? -20.228 6.562 7.780 1.00 98.06 167 SER A N 1
ATOM 1235 C CA . SER A 1 167 ? -20.086 7.886 8.407 1.00 98.06 167 SER A CA 1
ATOM 1236 C C . SER A 1 167 ? -18.646 8.409 8.453 1.00 98.06 167 SER A C 1
ATOM 1238 O O . SER A 1 167 ? -18.451 9.617 8.530 1.00 98.06 167 SER A O 1
ATOM 1240 N N . TYR A 1 168 ? -17.643 7.527 8.388 1.00 98.50 168 TYR A N 1
ATOM 1241 C CA . TYR A 1 168 ? -16.217 7.895 8.363 1.00 98.50 168 TYR A CA 1
ATOM 1242 C C . TYR A 1 168 ? -15.651 7.985 6.938 1.00 98.50 168 TYR A C 1
ATOM 1244 O O . TYR A 1 168 ? -14.450 8.168 6.740 1.00 98.50 168 TYR A O 1
ATOM 1252 N N . PHE A 1 169 ? -16.509 7.855 5.928 1.00 98.69 169 PHE A N 1
ATOM 1253 C CA . PHE A 1 169 ? -16.142 7.943 4.523 1.00 98.69 169 PHE A CA 1
ATOM 1254 C C . PHE A 1 169 ? -17.000 8.992 3.828 1.00 98.69 169 PHE A C 1
ATOM 1256 O O . PHE A 1 169 ? -18.133 9.276 4.207 1.00 98.69 169 PHE A O 1
ATOM 1263 N N . ALA A 1 170 ? -16.465 9.542 2.751 1.00 98.19 170 ALA A N 1
ATOM 1264 C CA . ALA A 1 170 ? -17.189 10.436 1.868 1.00 98.19 170 ALA A CA 1
ATOM 1265 C C . ALA A 1 170 ? -17.074 9.941 0.424 1.00 98.19 170 ALA A C 1
ATOM 1267 O O . ALA A 1 170 ? -16.347 8.992 0.124 1.00 98.19 170 ALA A O 1
ATOM 1268 N N . ARG A 1 171 ? -17.835 10.562 -0.481 1.00 97.75 171 ARG A N 1
ATOM 1269 C CA . ARG A 1 171 ? -17.739 10.306 -1.921 1.00 97.75 171 ARG A CA 1
ATOM 1270 C C . ARG A 1 171 ? -17.511 11.601 -2.666 1.00 97.75 171 ARG A C 1
ATOM 1272 O O . ARG A 1 171 ? -18.271 12.555 -2.504 1.00 97.75 171 ARG A O 1
ATOM 1279 N N . ASP A 1 172 ? -16.465 11.618 -3.478 1.00 97.31 172 ASP A N 1
ATOM 1280 C CA . ASP A 1 172 ? -16.111 12.770 -4.289 1.00 97.31 172 ASP A CA 1
ATOM 1281 C C . ASP A 1 172 ? -17.087 12.903 -5.464 1.00 97.31 172 ASP A C 1
ATOM 1283 O O . ASP A 1 172 ? -17.095 12.088 -6.384 1.00 97.31 172 ASP A O 1
ATOM 1287 N N . LYS A 1 173 ? -17.931 13.936 -5.418 1.00 95.12 173 LYS A N 1
ATOM 1288 C CA . LYS A 1 173 ? -18.916 14.228 -6.470 1.00 95.12 173 LYS A CA 1
ATOM 1289 C C . LYS A 1 173 ? -18.318 14.980 -7.668 1.00 95.12 173 LYS A C 1
ATOM 1291 O O . LYS A 1 173 ? -18.996 15.108 -8.683 1.00 95.12 173 LYS A O 1
ATOM 1296 N N . ALA A 1 174 ? -17.095 15.502 -7.556 1.00 95.12 174 ALA A N 1
ATOM 1297 C CA . ALA A 1 174 ? -16.395 16.169 -8.650 1.00 95.12 174 ALA A CA 1
ATOM 1298 C C . ALA A 1 174 ? -15.692 15.159 -9.574 1.00 95.12 174 ALA A C 1
ATOM 1300 O O . ALA A 1 174 ? -15.563 15.419 -10.773 1.00 95.12 174 ALA A O 1
ATOM 1301 N N . ARG A 1 175 ? -15.298 13.984 -9.058 1.00 94.69 175 ARG A N 1
ATOM 1302 C CA . ARG A 1 175 ? -14.791 12.872 -9.877 1.00 94.69 175 ARG A CA 1
ATOM 1303 C C . ARG A 1 175 ? -15.938 12.215 -10.668 1.00 94.69 175 ARG A C 1
ATOM 1305 O O . ARG A 1 175 ? -16.733 11.453 -10.125 1.00 94.69 175 ARG A O 1
ATOM 1312 N N . LYS A 1 176 ? -16.016 12.513 -11.969 1.00 94.50 176 LYS A N 1
ATOM 1313 C CA . LYS A 1 176 ? -17.092 12.084 -12.889 1.00 94.50 176 LYS A CA 1
ATOM 1314 C C . LYS A 1 176 ? -16.900 10.648 -13.406 1.00 94.50 176 LYS A C 1
ATOM 1316 O O . LYS A 1 176 ? -16.682 10.446 -14.595 1.00 94.50 176 LYS A O 1
ATOM 1321 N N . VAL A 1 177 ? -16.960 9.675 -12.502 1.00 96.50 177 VAL A N 1
ATOM 1322 C CA . VAL A 1 177 ? -16.769 8.235 -12.768 1.00 96.50 177 VAL A CA 1
ATOM 1323 C C . VAL A 1 177 ? -17.808 7.403 -12.007 1.00 96.50 177 VAL A C 1
ATOM 1325 O O . VAL A 1 177 ? -18.579 7.944 -11.207 1.00 96.50 177 VAL A O 1
ATOM 1328 N N . SER A 1 178 ? -17.820 6.088 -12.233 1.00 96.19 178 SER A N 1
ATOM 1329 C CA . SER A 1 178 ? -18.664 5.138 -11.497 1.00 96.19 178 SER A CA 1
ATOM 1330 C C . SER A 1 178 ? -18.457 5.245 -9.977 1.00 96.19 178 SER A C 1
ATOM 1332 O O . SER A 1 178 ? -17.360 5.527 -9.488 1.00 96.19 178 SER A O 1
ATOM 1334 N N . LYS A 1 179 ? -19.540 5.076 -9.206 1.00 95.25 179 LYS A N 1
ATOM 1335 C CA . LYS A 1 179 ? -19.617 5.443 -7.779 1.00 95.25 179 LYS A CA 1
ATOM 1336 C C . LYS A 1 179 ? -18.533 4.767 -6.936 1.00 95.25 179 LYS A C 1
ATOM 1338 O O . LYS A 1 179 ? -18.015 5.392 -6.017 1.00 95.25 179 LYS A O 1
ATOM 1343 N N . GLU A 1 180 ? -18.214 3.516 -7.227 1.00 92.44 180 GLU A N 1
ATOM 1344 C CA . GLU A 1 180 ? -17.147 2.710 -6.634 1.00 92.44 180 GLU A CA 1
ATOM 1345 C C . GLU A 1 180 ? -15.807 3.460 -6.568 1.00 92.44 180 GLU A C 1
ATOM 1347 O O . GLU A 1 180 ? -15.201 3.492 -5.500 1.00 92.44 180 GLU A O 1
ATOM 1352 N N . HIS A 1 181 ? -15.436 4.187 -7.625 1.00 96.88 181 HIS A N 1
ATOM 1353 C CA . HIS A 1 181 ? -14.158 4.894 -7.767 1.00 96.88 181 HIS A CA 1
ATOM 1354 C C . HIS A 1 181 ? -14.132 6.284 -7.098 1.00 96.88 181 HIS A C 1
ATOM 1356 O O . HIS A 1 181 ? -13.206 7.064 -7.322 1.00 96.88 181 HIS A O 1
ATOM 1362 N N . THR A 1 182 ? -15.147 6.641 -6.298 1.00 97.88 182 THR A N 1
ATOM 1363 C CA . THR A 1 182 ? -15.252 7.971 -5.659 1.00 97.88 182 THR A CA 1
ATOM 1364 C C . THR A 1 182 ? -15.182 7.966 -4.134 1.00 97.88 182 THR A C 1
ATOM 1366 O O . THR A 1 182 ? -15.140 9.045 -3.541 1.00 97.88 182 THR A O 1
ATOM 1369 N N . ALA A 1 183 ? -15.171 6.797 -3.480 1.00 98.38 183 ALA A N 1
ATOM 1370 C CA . ALA A 1 183 ? -15.078 6.707 -2.020 1.00 98.38 183 ALA A CA 1
ATOM 1371 C C . ALA A 1 183 ? -13.719 7.195 -1.502 1.00 98.38 183 ALA A C 1
ATOM 1373 O O . ALA A 1 183 ? -12.694 6.871 -2.085 1.00 98.38 183 ALA A O 1
ATOM 1374 N N . TYR A 1 184 ? -13.690 7.939 -0.399 1.00 98.75 184 TYR A N 1
ATOM 1375 C CA . TYR A 1 184 ? -12.447 8.346 0.260 1.00 98.75 184 TYR A CA 1
ATOM 1376 C C . TYR A 1 184 ? -12.633 8.495 1.773 1.00 98.75 184 TYR A C 1
ATOM 1378 O O . TYR A 1 184 ? -13.759 8.542 2.274 1.00 98.75 184 TYR A O 1
ATOM 1386 N N . THR A 1 185 ? -11.519 8.592 2.495 1.00 98.81 185 THR A N 1
ATOM 1387 C CA . THR A 1 185 ? -11.468 8.903 3.933 1.00 98.81 185 THR A CA 1
ATOM 1388 C C . THR A 1 185 ? -10.331 9.896 4.232 1.00 98.81 185 THR A C 1
ATOM 1390 O O . THR A 1 185 ? -9.698 10.402 3.303 1.00 98.81 185 THR A O 1
ATOM 1393 N N . THR A 1 186 ? -10.103 10.217 5.504 1.00 98.75 186 THR A N 1
ATOM 1394 C CA . THR A 1 186 ? -9.031 11.098 6.002 1.00 98.75 186 THR A CA 1
ATOM 1395 C C . THR A 1 186 ? -8.426 10.524 7.281 1.00 98.75 186 THR A C 1
ATOM 1397 O O . THR A 1 186 ? -9.074 9.723 7.960 1.00 98.75 186 THR A O 1
ATOM 1400 N N . GLY A 1 187 ? -7.218 10.960 7.655 1.00 98.50 187 GLY A N 1
ATOM 1401 C CA . GLY A 1 187 ? -6.613 10.594 8.941 1.00 98.50 187 GLY A CA 1
ATOM 1402 C C . GLY A 1 187 ? -7.520 10.892 10.142 1.00 98.50 187 GLY A C 1
ATOM 1403 O O . GLY A 1 187 ? -7.738 10.029 10.989 1.00 98.50 187 GLY A O 1
ATOM 1404 N N . GLU A 1 188 ? -8.140 12.075 10.157 1.00 98.38 188 GLU A N 1
ATOM 1405 C CA . GLU A 1 188 ? -9.123 12.504 11.164 1.00 98.38 188 GLU A CA 1
ATOM 1406 C C . GLU A 1 188 ? -10.325 11.549 11.272 1.00 98.38 188 GLU A C 1
ATOM 1408 O O . GLU A 1 188 ? -10.661 11.083 12.364 1.00 98.38 188 GLU A O 1
ATOM 1413 N N . ASN A 1 189 ? -10.946 11.199 10.139 1.00 98.69 189 ASN A N 1
ATOM 1414 C CA . ASN A 1 189 ? -12.085 10.283 10.119 1.00 98.69 189 ASN A CA 1
ATOM 1415 C C . ASN A 1 189 ? -11.710 8.889 10.634 1.00 98.69 189 ASN A C 1
ATOM 1417 O O . ASN A 1 189 ? -12.513 8.258 11.321 1.00 98.69 189 ASN A O 1
ATOM 1421 N N . LEU A 1 190 ? -10.508 8.404 10.306 1.00 98.75 190 LEU A N 1
ATOM 1422 C CA . LEU A 1 190 ? -10.034 7.096 10.748 1.00 98.75 190 LEU A CA 1
ATOM 1423 C C . LEU A 1 190 ? -9.679 7.087 12.236 1.00 98.75 190 LEU A C 1
ATOM 1425 O O . LEU A 1 190 ? -10.077 6.152 12.924 1.00 98.75 190 LEU A O 1
ATOM 1429 N N . LEU A 1 191 ? -9.049 8.139 12.768 1.00 98.31 191 LEU A N 1
ATOM 1430 C CA . LEU A 1 191 ? -8.867 8.298 14.217 1.00 98.31 191 LEU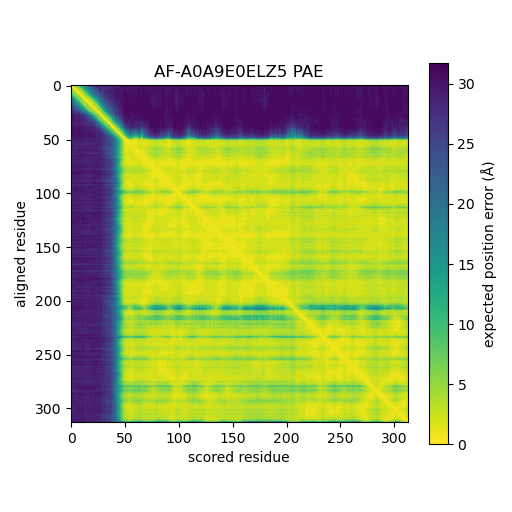 A CA 1
ATOM 1431 C C . LEU A 1 191 ? -10.208 8.263 14.957 1.00 98.31 191 LEU A C 1
ATOM 1433 O O . LEU A 1 191 ? -10.348 7.544 15.948 1.00 98.31 191 LEU A O 1
ATOM 1437 N N . LYS A 1 192 ? -11.216 8.985 14.448 1.00 98.56 192 LYS A N 1
ATOM 1438 C CA . LYS A 1 192 ? -12.558 8.956 15.033 1.00 98.56 192 LYS A CA 1
ATOM 1439 C C . LYS A 1 192 ? -13.187 7.561 14.953 1.00 98.56 192 LYS A C 1
ATOM 1441 O O . LYS A 1 192 ? -13.749 7.101 15.940 1.00 98.56 192 LYS A O 1
ATOM 1446 N N . ALA A 1 193 ? -13.072 6.876 13.817 1.00 98.75 193 ALA A N 1
ATOM 1447 C CA . ALA A 1 193 ? -13.594 5.523 13.644 1.00 98.75 193 ALA A CA 1
ATOM 1448 C C . ALA A 1 193 ? -12.948 4.515 14.610 1.00 98.75 193 ALA A C 1
ATOM 1450 O O . ALA A 1 193 ? -13.652 3.699 15.198 1.00 98.75 193 ALA A O 1
ATOM 1451 N N . ILE A 1 194 ? -11.625 4.591 14.792 1.00 98.62 194 ILE A N 1
ATOM 1452 C CA . ILE A 1 194 ? -10.846 3.753 15.718 1.00 98.62 194 ILE A CA 1
ATOM 1453 C C . ILE A 1 194 ? -11.319 3.965 17.163 1.00 98.62 194 ILE A C 1
ATOM 1455 O O . ILE A 1 194 ? -11.570 2.989 17.873 1.00 98.62 194 ILE A O 1
ATOM 1459 N N . ALA A 1 195 ? -11.496 5.226 17.573 1.00 98.38 195 ALA A N 1
ATOM 1460 C CA . ALA A 1 195 ? -11.982 5.582 18.904 1.00 98.38 195 ALA A CA 1
ATOM 1461 C C . ALA A 1 195 ? -13.438 5.137 19.136 1.00 98.38 195 ALA A C 1
ATOM 1463 O O . ALA A 1 195 ? -13.720 4.466 20.127 1.00 98.38 195 ALA A O 1
ATOM 1464 N N . ASP A 1 196 ? -14.352 5.446 18.209 1.00 98.62 196 ASP A N 1
ATOM 1465 C CA . ASP A 1 196 ? -15.776 5.092 18.308 1.00 98.62 196 ASP A CA 1
ATOM 1466 C C . ASP A 1 196 ? -16.002 3.565 18.336 1.00 98.62 196 ASP A C 1
ATOM 1468 O O . ASP A 1 196 ? -16.939 3.086 18.974 1.00 98.62 196 ASP A O 1
ATOM 1472 N N . LYS A 1 197 ? -15.146 2.790 17.651 1.00 98.19 197 LYS A N 1
ATOM 1473 C CA . LYS A 1 197 ? -15.171 1.316 17.643 1.00 98.19 197 LYS A CA 1
ATOM 1474 C C . LYS A 1 197 ? -14.505 0.681 18.871 1.00 98.19 197 LYS A C 1
ATOM 1476 O O . LYS A 1 197 ? -14.607 -0.533 19.034 1.00 98.19 197 LYS A O 1
ATOM 1481 N N . GLY A 1 198 ? -13.830 1.462 19.719 1.00 98.06 198 GLY A N 1
ATOM 1482 C CA . GLY A 1 198 ? -13.130 0.957 20.904 1.00 98.06 198 GLY A CA 1
ATOM 1483 C C . GLY A 1 198 ? -11.968 0.012 20.579 1.00 98.06 198 GLY A C 1
ATOM 1484 O O . GLY A 1 198 ? -11.668 -0.886 21.365 1.00 98.06 198 GLY A O 1
ATOM 1485 N N . PHE A 1 199 ? -11.339 0.170 19.411 1.00 98.19 199 PHE A N 1
ATOM 1486 C CA . PHE A 1 199 ? -10.236 -0.692 18.997 1.00 98.19 199 PHE A CA 1
ATOM 1487 C C . PHE A 1 199 ? -9.005 -0.504 19.886 1.00 98.19 199 PHE A C 1
ATOM 1489 O O . PHE A 1 199 ? -8.648 0.610 20.268 1.00 98.19 199 PHE A O 1
ATOM 1496 N N . ARG A 1 200 ? -8.294 -1.606 20.150 1.00 97.31 200 ARG A N 1
ATOM 1497 C CA . ARG A 1 200 ? -6.945 -1.559 20.727 1.00 97.31 200 ARG A CA 1
ATOM 1498 C C . ARG A 1 200 ? -6.047 -0.724 19.813 1.00 97.31 200 ARG A C 1
ATOM 1500 O O . ARG A 1 200 ? -5.918 -1.056 18.638 1.00 97.31 200 ARG A O 1
ATOM 1507 N N . THR A 1 201 ? -5.398 0.303 20.352 1.00 96.50 201 THR A N 1
ATOM 1508 C CA . THR A 1 201 ? -4.508 1.194 19.586 1.00 96.50 201 THR A CA 1
ATOM 1509 C C . THR A 1 201 ? -3.028 0.857 19.719 1.00 96.50 201 THR A C 1
ATOM 1511 O O . THR A 1 201 ? -2.271 1.125 18.794 1.00 96.50 201 THR A O 1
ATOM 1514 N N . ASP A 1 202 ? -2.605 0.274 20.840 1.00 95.69 202 ASP A N 1
ATOM 1515 C CA . ASP A 1 202 ? -1.217 -0.142 21.075 1.00 95.69 202 ASP A CA 1
ATOM 1516 C C . ASP A 1 202 ? -0.920 -1.488 20.407 1.00 95.69 202 ASP A C 1
ATOM 1518 O O . ASP A 1 202 ? -1.795 -2.361 20.346 1.00 95.69 202 ASP A O 1
ATOM 1522 N N . VAL A 1 203 ? 0.305 -1.674 19.908 1.00 93.00 203 VAL A N 1
ATOM 1523 C CA . VAL A 1 203 ? 0.753 -2.964 19.352 1.00 93.00 203 VAL A CA 1
ATOM 1524 C C . VAL A 1 203 ? 0.736 -4.071 20.411 1.00 93.00 203 VAL A C 1
ATOM 1526 O O . VAL A 1 203 ? 0.803 -3.813 21.615 1.00 93.00 203 VAL A O 1
ATOM 1529 N N . LYS A 1 204 ? 0.633 -5.333 19.978 1.00 90.94 204 LYS A N 1
ATOM 1530 C CA . LYS A 1 204 ? 0.743 -6.492 20.881 1.00 90.94 204 LYS A CA 1
ATOM 1531 C C . LYS A 1 204 ? 2.076 -6.466 21.643 1.00 90.94 204 LYS A C 1
ATOM 1533 O O . LYS A 1 204 ? 3.116 -6.103 21.097 1.00 90.94 204 LYS A O 1
ATOM 1538 N N . SER A 1 205 ? 2.070 -6.923 22.897 1.00 85.44 205 SER A N 1
ATOM 1539 C CA . SER A 1 205 ? 3.322 -7.175 23.624 1.00 85.44 205 SER A CA 1
ATOM 1540 C C . SER A 1 205 ? 4.162 -8.204 22.859 1.00 85.44 205 SER A C 1
ATOM 1542 O O . SER A 1 205 ? 3.629 -9.213 22.398 1.00 85.44 205 SER A O 1
ATOM 1544 N N . GLY A 1 206 ? 5.455 -7.927 22.682 1.00 77.62 206 GLY A N 1
ATOM 1545 C CA . GLY A 1 206 ? 6.340 -8.738 21.842 1.00 77.62 206 GLY A CA 1
ATOM 1546 C C . GLY A 1 206 ? 6.225 -8.483 20.333 1.00 77.62 206 GLY A C 1
ATOM 1547 O O . GLY A 1 206 ? 6.933 -9.141 19.575 1.00 77.62 206 GLY A O 1
ATOM 1548 N N . TYR A 1 207 ? 5.396 -7.532 19.877 1.00 78.62 207 TYR A N 1
ATOM 1549 C CA . TYR A 1 207 ? 5.438 -7.058 18.492 1.00 78.62 207 TYR A CA 1
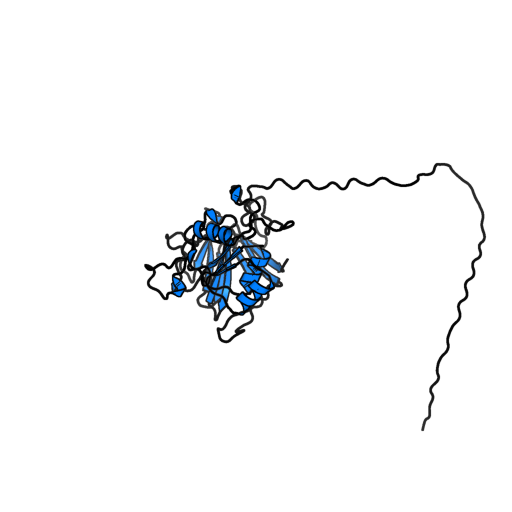ATOM 1550 C C . TYR A 1 207 ? 6.782 -6.362 18.234 1.00 78.62 207 TYR A C 1
ATOM 1552 O O . TYR A 1 207 ? 7.037 -5.260 18.724 1.00 78.62 207 TYR A O 1
ATOM 1560 N N . GLY A 1 208 ? 7.669 -7.042 17.507 1.00 71.9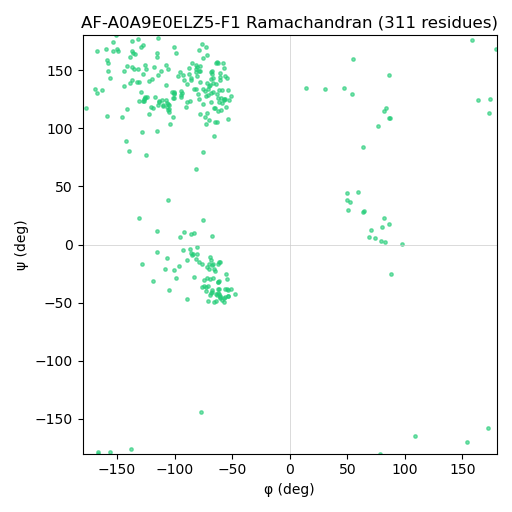4 208 GLY A N 1
ATOM 1561 C CA . GLY A 1 208 ? 8.941 -6.476 17.068 1.00 71.94 208 GLY A CA 1
ATOM 1562 C C . GLY A 1 208 ? 8.746 -5.429 15.971 1.00 71.94 208 GLY A C 1
ATOM 1563 O O . GLY A 1 208 ? 7.711 -5.392 15.308 1.00 71.94 208 GLY A O 1
ATOM 1564 N N . SER A 1 209 ? 9.769 -4.603 15.733 1.00 82.81 209 SER A N 1
ATOM 1565 C CA . SER A 1 209 ? 9.799 -3.774 14.522 1.00 82.81 209 SER A CA 1
ATOM 1566 C C . SER A 1 209 ? 9.700 -4.693 13.294 1.00 82.81 209 SER A C 1
ATOM 1568 O O . SER A 1 209 ? 10.541 -5.587 13.163 1.00 82.81 209 SER A O 1
ATOM 1570 N N . PRO A 1 210 ? 8.721 -4.500 12.390 1.00 87.19 210 PRO A N 1
ATOM 1571 C CA . PRO A 1 210 ? 8.525 -5.386 11.243 1.00 87.19 210 PRO A CA 1
ATOM 1572 C C . PRO A 1 210 ? 9.676 -5.305 10.231 1.00 87.19 210 PRO A C 1
ATOM 1574 O O . PRO A 1 210 ? 9.850 -6.203 9.410 1.00 87.19 210 PRO A O 1
ATOM 1577 N N . PHE A 1 211 ? 10.483 -4.244 10.302 1.00 91.81 211 PHE A N 1
ATOM 1578 C CA . PHE A 1 211 ? 11.656 -4.039 9.464 1.00 91.81 211 PHE A CA 1
ATOM 1579 C C . PHE A 1 211 ? 12.895 -3.739 10.312 1.00 91.81 211 PHE A C 1
ATOM 1581 O O . P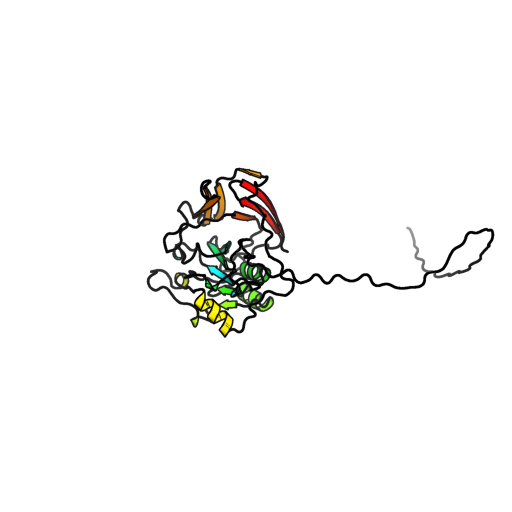HE A 1 211 ? 12.827 -3.082 11.354 1.00 91.81 211 PHE A O 1
ATOM 1588 N N . THR A 1 212 ? 14.049 -4.193 9.821 1.00 90.19 212 THR A N 1
ATOM 1589 C CA .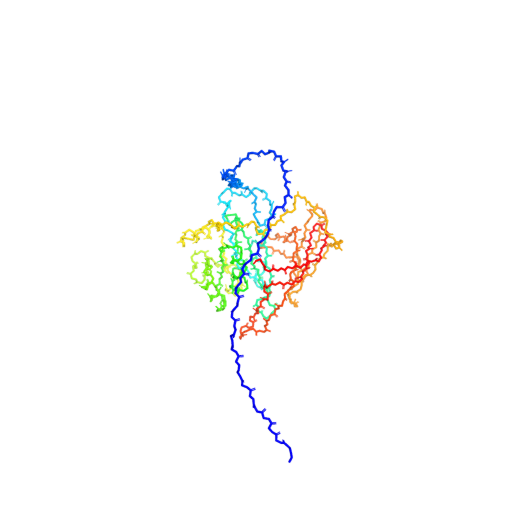 THR A 1 212 ? 15.373 -3.784 10.306 1.00 90.19 212 THR A CA 1
ATOM 1590 C C . THR A 1 212 ? 15.985 -2.837 9.282 1.00 90.19 212 THR A C 1
ATOM 1592 O O . THR A 1 212 ? 16.244 -3.236 8.147 1.00 90.19 212 THR A O 1
ATOM 1595 N N . PHE A 1 213 ? 16.223 -1.588 9.675 1.00 92.62 213 PHE A N 1
ATOM 1596 C CA . PHE A 1 213 ? 16.807 -0.574 8.799 1.00 92.62 213 PHE A CA 1
ATOM 1597 C C . PHE A 1 213 ? 18.330 -0.521 8.939 1.00 92.62 213 PHE A C 1
ATOM 1599 O O . PHE A 1 213 ? 18.885 -0.735 10.017 1.00 92.62 213 PHE A O 1
ATOM 1606 N N . ALA A 1 214 ? 19.019 -0.234 7.834 1.00 91.62 214 ALA A N 1
ATOM 1607 C CA . ALA A 1 214 ? 20.456 0.007 7.860 1.00 91.62 214 ALA A CA 1
ATOM 1608 C C . ALA A 1 214 ? 20.750 1.365 8.518 1.00 91.62 214 ALA A C 1
ATOM 1610 O O . ALA A 1 214 ? 20.086 2.355 8.222 1.00 91.62 214 ALA A O 1
ATOM 1611 N N . SER A 1 215 ? 21.787 1.431 9.356 1.00 87.31 215 SER A N 1
ATOM 1612 C CA . SER A 1 215 ? 22.222 2.671 10.020 1.00 87.31 215 SER A CA 1
ATOM 1613 C C . SER A 1 215 ? 22.832 3.711 9.067 1.00 87.31 215 SER A C 1
ATOM 1615 O O . SER A 1 215 ? 23.067 4.852 9.459 1.00 87.31 215 SER A O 1
ATOM 1617 N N . SER A 1 216 ? 23.104 3.334 7.817 1.00 89.00 216 SER A N 1
ATOM 1618 C CA . SER A 1 216 ? 23.590 4.214 6.755 1.00 89.00 216 SER A CA 1
ATOM 1619 C C . SER A 1 216 ? 23.190 3.681 5.373 1.00 89.00 216 SER A C 1
ATOM 1621 O O . SER A 1 216 ? 22.754 2.535 5.228 1.00 89.00 216 SER A O 1
ATOM 1623 N N . LYS A 1 217 ? 23.326 4.517 4.332 1.00 89.38 217 LYS A N 1
ATOM 1624 C CA . LYS A 1 217 ? 23.056 4.119 2.940 1.00 89.38 217 LYS A CA 1
ATOM 1625 C C . LYS A 1 217 ? 23.951 2.938 2.540 1.00 89.38 217 LYS A C 1
ATOM 1627 O O . LYS A 1 217 ? 25.175 3.052 2.560 1.00 89.38 217 LYS A O 1
ATOM 1632 N N . ARG A 1 218 ? 23.335 1.821 2.138 1.00 90.81 218 ARG A N 1
ATOM 1633 C CA . ARG A 1 218 ? 24.021 0.598 1.693 1.00 90.81 218 ARG A CA 1
ATOM 1634 C C . ARG A 1 218 ? 24.119 0.536 0.165 1.00 90.81 218 ARG A C 1
ATOM 1636 O O . ARG A 1 218 ? 23.202 0.944 -0.543 1.00 90.81 218 ARG A O 1
ATOM 1643 N N . THR A 1 219 ? 25.221 -0.023 -0.326 1.00 94.94 219 THR A N 1
ATOM 1644 C CA . THR A 1 219 ? 25.376 -0.501 -1.709 1.00 94.94 219 THR A CA 1
ATOM 1645 C C . THR A 1 219 ? 24.923 -1.959 -1.756 1.00 94.94 219 THR A C 1
ATOM 1647 O O . THR A 1 219 ? 25.439 -2.780 -0.993 1.00 94.94 219 THR A O 1
ATOM 1650 N N . LEU A 1 220 ? 23.946 -2.290 -2.599 1.00 96.94 220 LEU A N 1
ATOM 1651 C CA . LEU A 1 220 ? 23.428 -3.655 -2.727 1.00 96.94 220 LEU A CA 1
ATOM 1652 C C . LEU A 1 220 ? 24.329 -4.513 -3.634 1.00 96.94 220 LEU A C 1
ATOM 1654 O O . LEU A 1 220 ? 24.989 -4.013 -4.546 1.00 96.94 220 LEU A O 1
ATOM 1658 N N . SER A 1 221 ? 24.391 -5.814 -3.346 1.00 97.06 221 SER A N 1
ATOM 1659 C CA . SER A 1 221 ? 25.443 -6.712 -3.860 1.00 97.06 221 SER A CA 1
ATOM 1660 C C . SER A 1 221 ? 25.266 -7.194 -5.308 1.00 97.06 221 SER A C 1
ATOM 1662 O O . SER A 1 221 ? 26.222 -7.690 -5.901 1.00 97.06 221 SER A O 1
ATOM 1664 N N . GLY A 1 222 ? 24.078 -7.036 -5.898 1.00 97.19 222 GLY A N 1
ATOM 1665 C CA . GLY A 1 222 ? 23.789 -7.401 -7.290 1.00 97.19 222 GLY A CA 1
ATOM 1666 C C . GLY A 1 222 ? 24.343 -6.417 -8.326 1.00 97.19 222 GLY A C 1
ATOM 1667 O O . GLY A 1 222 ? 24.478 -6.777 -9.492 1.00 97.19 222 GLY A O 1
ATOM 1668 N N . GLY A 1 223 ? 24.709 -5.199 -7.911 1.00 97.75 223 GLY A N 1
ATOM 1669 C CA . GLY A 1 223 ? 25.273 -4.163 -8.778 1.00 97.75 223 GLY A CA 1
ATOM 1670 C C . GLY A 1 223 ? 24.319 -2.996 -9.038 1.00 97.75 223 GLY A C 1
ATOM 1671 O O . GLY A 1 223 ? 23.341 -2.795 -8.318 1.00 97.75 223 GLY A O 1
ATOM 1672 N N . ALA A 1 224 ? 24.632 -2.185 -10.052 1.00 98.06 224 ALA A N 1
ATOM 1673 C CA . ALA A 1 224 ? 23.894 -0.962 -10.365 1.00 98.06 224 ALA A CA 1
ATOM 1674 C C . ALA A 1 224 ? 22.481 -1.246 -10.910 1.00 98.06 224 ALA A C 1
ATOM 1676 O O . ALA A 1 224 ? 22.292 -2.100 -11.774 1.00 98.06 224 ALA A O 1
ATOM 1677 N N . CYS A 1 225 ? 21.497 -0.479 -10.442 1.00 98.06 225 CYS A N 1
ATOM 1678 C CA . CYS A 1 225 ? 20.105 -0.535 -10.875 1.00 98.06 225 CYS A CA 1
ATOM 1679 C C . CYS A 1 225 ? 19.519 0.882 -10.916 1.00 98.06 225 CYS A C 1
ATOM 1681 O O . CYS A 1 225 ? 18.950 1.370 -9.946 1.00 98.06 225 CYS A O 1
ATOM 1683 N N . ASN A 1 226 ? 19.655 1.554 -12.061 1.00 97.62 226 ASN A N 1
ATOM 1684 C CA . ASN A 1 226 ? 19.066 2.884 -12.258 1.00 97.62 226 ASN A CA 1
ATOM 1685 C C . ASN A 1 226 ? 17.599 2.827 -12.717 1.00 97.62 226 ASN A C 1
ATOM 1687 O O . ASN A 1 226 ? 16.927 3.856 -12.770 1.00 97.62 226 ASN A O 1
ATOM 1691 N N . SER A 1 227 ? 17.083 1.644 -13.059 1.00 98.25 227 SER A N 1
ATOM 1692 C CA . SER A 1 227 ? 15.657 1.431 -13.283 1.00 98.25 227 SER A CA 1
ATOM 1693 C C . SER A 1 227 ? 15.281 -0.033 -13.080 1.00 98.25 227 SER A C 1
ATOM 1695 O O . SER A 1 227 ? 16.042 -0.924 -13.457 1.00 98.25 227 SER A O 1
ATOM 1697 N N . VAL A 1 228 ? 14.095 -0.269 -12.516 1.00 98.50 228 VAL A N 1
ATOM 1698 C CA . VAL A 1 228 ? 13.497 -1.598 -12.358 1.00 98.50 228 VAL A CA 1
ATOM 1699 C C . VAL A 1 228 ? 12.048 -1.578 -12.847 1.00 98.50 228 VAL A C 1
ATOM 1701 O O . VAL A 1 228 ? 11.323 -0.605 -12.634 1.00 98.50 228 VAL A O 1
ATOM 1704 N N . LEU A 1 229 ? 11.641 -2.650 -13.530 1.00 98.25 229 LEU A N 1
ATOM 1705 C CA . LEU A 1 229 ? 10.294 -2.849 -14.059 1.00 98.25 229 LEU A CA 1
ATOM 1706 C C . LEU A 1 229 ? 9.597 -3.967 -13.274 1.00 98.25 229 LEU A C 1
ATOM 1708 O O . LEU A 1 229 ? 10.049 -5.109 -13.309 1.00 98.25 229 LEU A O 1
ATOM 1712 N N . ALA A 1 230 ? 8.478 -3.649 -12.627 1.00 97.69 230 ALA A N 1
ATOM 1713 C CA . ALA A 1 230 ? 7.533 -4.632 -12.104 1.00 97.69 230 ALA A CA 1
ATOM 1714 C C . ALA A 1 230 ? 6.345 -4.756 -13.070 1.00 97.69 230 ALA A C 1
ATOM 1716 O O . ALA A 1 230 ? 5.768 -3.748 -13.484 1.00 97.69 230 ALA A O 1
ATOM 1717 N N . VAL A 1 231 ? 5.979 -5.986 -13.438 1.00 96.94 231 VAL A N 1
ATOM 1718 C CA . VAL A 1 231 ? 4.857 -6.281 -14.341 1.00 96.94 231 VAL A CA 1
ATOM 1719 C C . VAL A 1 231 ? 3.877 -7.191 -13.616 1.00 96.94 231 VAL A C 1
ATOM 1721 O O . VAL A 1 231 ? 4.197 -8.348 -13.370 1.00 96.94 231 VAL A O 1
ATOM 1724 N N . PHE A 1 232 ? 2.687 -6.678 -13.315 1.00 95.94 232 PHE A N 1
ATOM 1725 C CA . PHE A 1 232 ? 1.568 -7.496 -12.845 1.00 95.94 232 PHE A CA 1
ATOM 1726 C C . PHE A 1 232 ? 0.746 -7.994 -14.036 1.00 95.94 232 PHE A C 1
ATOM 1728 O O . PHE A 1 232 ? 0.467 -9.180 -14.156 1.00 95.94 232 PHE A O 1
ATOM 1735 N N . SER A 1 233 ? 0.417 -7.105 -14.979 1.00 92.94 233 SER A N 1
ATOM 1736 C CA . SER A 1 233 ? -0.302 -7.480 -16.202 1.00 92.94 233 SER A CA 1
ATOM 1737 C C . SER A 1 233 ? -0.061 -6.492 -17.350 1.00 92.94 233 SER A C 1
ATOM 1739 O O . SER A 1 233 ? 0.659 -5.498 -17.215 1.00 92.94 233 SER A O 1
ATOM 1741 N N . GLY A 1 234 ? -0.693 -6.730 -18.505 1.00 89.62 234 GLY A N 1
ATOM 1742 C CA . GLY A 1 234 ? -0.567 -5.880 -19.696 1.00 89.62 234 GLY A CA 1
ATOM 1743 C C . GLY A 1 234 ? -0.909 -4.397 -19.478 1.00 89.62 234 GLY A C 1
ATOM 1744 O O . GLY A 1 234 ? -0.352 -3.552 -20.182 1.00 89.62 234 GLY A O 1
ATOM 1745 N N . ASN A 1 235 ? -1.741 -4.080 -18.478 1.00 88.69 235 ASN A N 1
ATOM 1746 C CA . ASN A 1 235 ? -2.170 -2.720 -18.118 1.00 88.69 235 ASN A CA 1
ATOM 1747 C C . ASN A 1 235 ? -1.686 -2.274 -16.723 1.00 88.69 235 ASN A C 1
ATOM 1749 O O . ASN A 1 235 ? -2.159 -1.258 -16.206 1.00 88.69 235 ASN A O 1
ATOM 1753 N N . TYR A 1 236 ? -0.773 -3.029 -16.109 1.00 96.69 236 TYR A N 1
ATOM 1754 C CA . TYR A 1 236 ? -0.283 -2.803 -14.750 1.00 96.69 236 TYR A CA 1
ATOM 1755 C C . TYR A 1 236 ? 1.225 -3.053 -14.699 1.00 96.69 236 TYR A C 1
ATOM 1757 O O . TYR A 1 236 ? 1.697 -4.135 -14.343 1.00 96.69 236 TYR A O 1
ATOM 1765 N N . LYS A 1 237 ? 1.974 -2.036 -15.141 1.00 97.75 237 LYS A N 1
ATOM 1766 C CA . LYS A 1 237 ? 3.439 -2.019 -15.226 1.00 97.75 237 LYS A CA 1
ATOM 1767 C C . LYS A 1 237 ? 3.988 -0.798 -14.504 1.00 97.75 237 LYS A C 1
A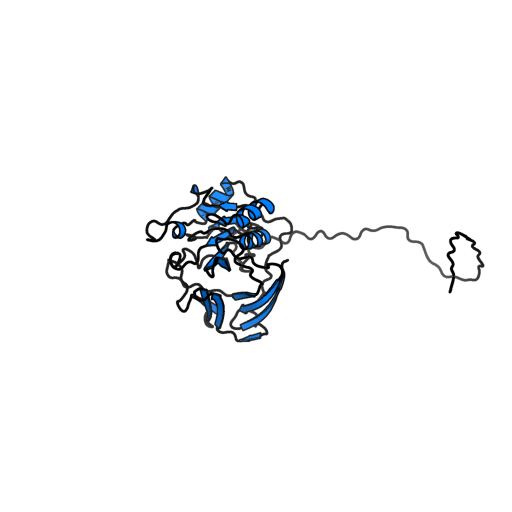TOM 1769 O O . LYS A 1 237 ? 3.652 0.321 -14.889 1.00 97.75 237 LYS A O 1
ATOM 1774 N N . HIS A 1 238 ? 4.870 -1.020 -13.538 1.00 98.31 238 HIS A N 1
ATOM 1775 C CA . HIS A 1 238 ? 5.595 0.033 -12.835 1.00 98.31 238 HIS A CA 1
ATOM 1776 C C . HIS A 1 238 ? 7.047 0.059 -13.274 1.00 98.31 238 HIS A C 1
ATOM 1778 O O . HIS A 1 238 ? 7.782 -0.897 -13.037 1.00 98.31 238 HIS A O 1
ATOM 1784 N N . THR A 1 239 ? 7.473 1.171 -13.860 1.00 98.62 239 THR A N 1
ATOM 1785 C CA . THR A 1 239 ? 8.885 1.440 -14.121 1.00 98.62 239 THR A CA 1
ATOM 1786 C C . THR A 1 239 ? 9.375 2.442 -13.093 1.00 98.62 239 THR A C 1
ATOM 1788 O O . THR A 1 239 ? 9.104 3.636 -13.209 1.00 98.62 239 THR A O 1
ATOM 1791 N N . PHE A 1 240 ? 10.119 1.962 -12.106 1.00 98.75 240 PHE A N 1
ATOM 1792 C CA . PHE A 1 240 ? 10.808 2.807 -11.141 1.00 98.75 240 PHE A CA 1
ATOM 1793 C C . PHE A 1 240 ? 12.139 3.274 -11.739 1.00 98.75 240 PHE A C 1
ATOM 1795 O O . PHE A 1 240 ? 12.869 2.470 -12.325 1.00 98.75 240 PHE A O 1
ATOM 1802 N N . LYS A 1 241 ? 12.462 4.566 -11.628 1.00 98.69 241 LYS A N 1
ATOM 1803 C CA . LYS A 1 241 ? 13.676 5.186 -12.191 1.00 98.69 241 LYS A CA 1
ATOM 1804 C C . LYS A 1 241 ? 14.428 5.962 -11.119 1.00 98.69 241 LYS A C 1
ATOM 1806 O O . LYS A 1 241 ? 13.857 6.859 -10.505 1.00 98.69 241 LYS A O 1
ATOM 1811 N N . TYR A 1 242 ? 15.694 5.619 -10.913 1.00 98.69 242 TYR A N 1
ATOM 1812 C CA . TYR A 1 242 ? 16.550 6.246 -9.914 1.00 98.69 242 TYR A CA 1
ATOM 1813 C C . TYR A 1 242 ? 16.980 7.650 -10.343 1.00 98.69 242 TYR A C 1
ATOM 1815 O O . TYR A 1 242 ? 17.481 7.839 -11.455 1.00 98.69 242 TYR A O 1
ATOM 1823 N N . ASN A 1 243 ? 16.851 8.616 -9.440 1.00 98.38 243 ASN A N 1
ATOM 1824 C CA . ASN A 1 243 ? 17.466 9.928 -9.543 1.00 98.38 243 ASN A CA 1
ATOM 1825 C C . ASN A 1 243 ? 18.638 10.007 -8.555 1.00 98.38 243 ASN A C 1
ATOM 1827 O O . ASN A 1 243 ? 18.461 9.951 -7.342 1.00 98.38 243 ASN A O 1
ATOM 1831 N N . ALA A 1 244 ? 19.859 10.155 -9.070 1.00 97.00 244 ALA A N 1
ATOM 1832 C CA . ALA A 1 244 ? 21.056 10.219 -8.232 1.00 97.00 244 ALA A CA 1
ATOM 1833 C C . ALA A 1 244 ? 21.164 11.518 -7.404 1.00 97.00 244 ALA A C 1
ATOM 1835 O O . ALA A 1 244 ? 21.938 11.553 -6.450 1.00 97.00 244 ALA A O 1
ATOM 1836 N N . ASN A 1 245 ? 20.407 12.567 -7.753 1.00 97.56 245 ASN A N 1
ATOM 1837 C CA . ASN A 1 245 ? 20.481 13.870 -7.082 1.00 97.56 245 ASN A CA 1
ATOM 1838 C C . ASN A 1 245 ? 19.786 13.880 -5.708 1.00 97.56 245 ASN A C 1
ATOM 1840 O O . ASN A 1 245 ? 20.272 14.532 -4.789 1.00 97.56 245 ASN A O 1
ATOM 1844 N N . ASP A 1 246 ? 18.667 13.165 -5.566 1.00 97.31 246 ASP A N 1
ATOM 1845 C CA . ASP A 1 246 ? 17.913 13.015 -4.308 1.00 97.31 246 ASP A CA 1
ATOM 1846 C C . ASP A 1 246 ? 18.038 11.601 -3.704 1.00 97.31 246 ASP A C 1
ATOM 1848 O O . ASP A 1 246 ? 17.893 11.416 -2.494 1.00 97.31 246 ASP A O 1
ATOM 1852 N N . GLY A 1 247 ? 18.394 10.604 -4.518 1.00 96.75 247 GLY A N 1
ATOM 1853 C CA . GLY A 1 247 ? 18.490 9.205 -4.117 1.00 96.75 247 GLY A CA 1
ATOM 1854 C C . GLY A 1 247 ? 17.149 8.470 -4.110 1.00 96.75 247 GLY A C 1
ATOM 1855 O O . GLY A 1 247 ? 17.022 7.475 -3.394 1.00 96.75 247 GLY A O 1
ATOM 1856 N N . LEU A 1 248 ? 16.159 8.945 -4.872 1.00 98.31 248 LEU A N 1
ATOM 1857 C CA . LEU A 1 248 ? 14.813 8.376 -4.944 1.00 98.31 248 LEU A CA 1
ATOM 1858 C C . LEU A 1 248 ? 14.551 7.640 -6.264 1.00 98.31 248 LEU A C 1
ATOM 1860 O O . LEU A 1 248 ? 15.123 7.941 -7.310 1.00 98.31 248 LEU A O 1
ATOM 1864 N N . TYR A 1 249 ? 13.624 6.687 -6.219 1.00 98.75 249 TYR A N 1
ATOM 1865 C CA . TYR A 1 249 ? 13.061 5.998 -7.372 1.00 98.75 249 TYR A CA 1
ATOM 1866 C C . TYR A 1 249 ? 11.680 6.560 -7.707 1.00 98.75 249 TYR A C 1
ATOM 1868 O O . TYR A 1 249 ? 10.716 6.306 -6.988 1.00 98.75 249 TYR A O 1
ATOM 1876 N N . TYR A 1 250 ? 11.576 7.279 -8.821 1.00 98.75 250 TYR A N 1
ATOM 1877 C CA . TYR A 1 250 ? 10.319 7.824 -9.337 1.00 98.75 250 TYR A CA 1
ATOM 1878 C C . TYR A 1 250 ? 9.543 6.758 -10.115 1.00 98.75 250 TYR A C 1
ATOM 1880 O O . TYR A 1 250 ? 10.126 6.052 -10.939 1.00 98.75 250 TYR A O 1
ATOM 1888 N N . ASN A 1 251 ? 8.241 6.635 -9.858 1.00 98.62 251 ASN A N 1
ATOM 1889 C CA . ASN A 1 251 ? 7.385 5.590 -10.421 1.00 98.62 251 ASN A CA 1
ATOM 1890 C C . ASN A 1 251 ? 6.672 6.058 -11.704 1.00 98.62 251 ASN A C 1
ATOM 1892 O O . ASN A 1 251 ? 6.011 7.099 -11.710 1.00 98.62 251 ASN A O 1
ATOM 1896 N N . ASN A 1 252 ? 6.738 5.260 -12.772 1.00 98.31 252 ASN A N 1
ATOM 1897 C CA . ASN A 1 252 ? 5.913 5.418 -13.969 1.00 98.31 252 ASN A CA 1
ATOM 1898 C C . ASN A 1 252 ? 4.945 4.232 -14.118 1.00 98.31 252 ASN A C 1
ATOM 1900 O O . ASN A 1 252 ? 5.386 3.093 -14.267 1.00 98.31 252 ASN A O 1
ATOM 1904 N N . MET A 1 253 ? 3.643 4.510 -14.180 1.00 96.44 253 MET A N 1
ATOM 1905 C CA . MET A 1 253 ? 2.579 3.546 -14.468 1.00 96.44 253 MET A CA 1
ATOM 1906 C C . MET A 1 253 ? 2.328 3.484 -15.980 1.00 96.44 253 MET A C 1
ATOM 1908 O O . MET A 1 253 ? 1.926 4.476 -16.579 1.00 96.44 253 MET A O 1
ATOM 1912 N N . ASN A 1 254 ? 2.528 2.322 -16.608 1.00 93.56 254 ASN A N 1
ATOM 1913 C CA . ASN A 1 254 ? 2.319 2.113 -18.052 1.00 93.56 254 ASN A CA 1
ATOM 1914 C C . ASN A 1 254 ? 2.995 3.172 -18.953 1.00 93.56 254 ASN A C 1
ATOM 1916 O O . ASN A 1 254 ? 2.442 3.544 -19.984 1.00 93.56 254 ASN A O 1
ATOM 1920 N N . SER A 1 255 ? 4.201 3.605 -18.567 1.00 92.31 255 SER A N 1
ATOM 1921 C CA . SER A 1 255 ? 5.023 4.675 -19.169 1.00 92.31 255 SER A CA 1
ATOM 1922 C C . SER A 1 255 ? 4.782 6.100 -18.655 1.00 92.31 255 SER A C 1
ATOM 1924 O O . SER A 1 255 ? 5.742 6.873 -18.662 1.00 92.31 255 SER A O 1
ATOM 1926 N N . ASP A 1 256 ? 3.611 6.450 -18.124 1.00 96.00 256 ASP A N 1
ATOM 1927 C CA . ASP A 1 256 ? 3.337 7.805 -17.615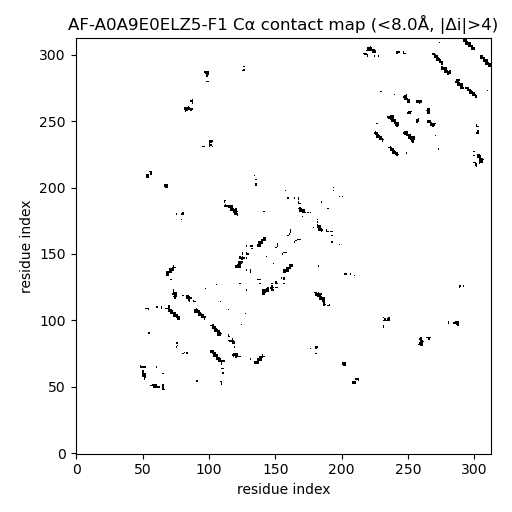 1.00 96.00 256 ASP A CA 1
ATOM 1928 C C . ASP A 1 256 ? 3.761 7.973 -16.145 1.00 96.00 256 ASP A C 1
ATOM 1930 O O . ASP A 1 256 ? 3.666 7.013 -15.380 1.00 96.00 256 ASP A O 1
ATOM 1934 N N . PRO A 1 257 ? 4.230 9.157 -15.699 1.00 97.94 257 PRO A N 1
ATOM 1935 C CA . PRO A 1 257 ? 4.544 9.399 -14.290 1.00 97.94 257 PRO A CA 1
ATOM 1936 C C . PRO A 1 257 ? 3.332 9.121 -13.392 1.00 97.94 257 PRO A C 1
ATOM 1938 O O . PRO A 1 257 ? 2.260 9.692 -13.595 1.00 97.94 257 PRO A O 1
ATOM 1941 N N . MET A 1 258 ? 3.497 8.261 -12.387 1.00 98.00 258 MET A N 1
ATOM 1942 C CA . MET A 1 258 ? 2.431 7.938 -11.445 1.00 98.00 258 MET A CA 1
ATOM 1943 C C . MET A 1 258 ? 2.308 9.077 -10.430 1.00 98.00 258 MET A C 1
ATOM 1945 O O . MET A 1 258 ? 3.223 9.317 -9.641 1.00 98.00 258 MET A O 1
ATOM 1949 N N . LYS A 1 259 ? 1.194 9.811 -10.488 1.00 98.31 259 LYS A N 1
ATOM 1950 C CA . LYS A 1 259 ? 0.963 11.022 -9.693 1.00 98.31 259 LYS A CA 1
ATOM 1951 C C . LYS A 1 259 ? -0.223 10.894 -8.747 1.00 98.31 259 LYS A C 1
ATOM 1953 O O . LYS A 1 259 ? -1.175 10.170 -9.040 1.00 98.31 259 LYS A O 1
ATOM 1958 N N . ASP A 1 260 ? -0.170 11.642 -7.650 1.00 97.75 260 ASP A N 1
ATOM 1959 C CA . ASP A 1 260 ? -1.350 11.930 -6.838 1.00 97.75 260 ASP A CA 1
ATOM 1960 C C . ASP A 1 260 ? -2.249 12.997 -7.493 1.00 97.75 260 ASP A C 1
ATOM 1962 O O . ASP A 1 260 ? -1.926 13.584 -8.531 1.00 97.75 260 ASP A O 1
ATOM 1966 N N . ALA A 1 261 ? -3.422 13.214 -6.900 1.00 97.31 261 ALA A N 1
ATOM 1967 C CA . ALA A 1 261 ? -4.415 14.171 -7.381 1.00 97.31 261 ALA A CA 1
ATOM 1968 C C . ALA A 1 261 ? -3.975 15.646 -7.283 1.00 97.31 261 ALA A C 1
ATOM 1970 O O . ALA A 1 261 ? -4.567 16.484 -7.962 1.00 97.31 261 ALA A O 1
ATOM 1971 N N . ASP A 1 262 ? -2.945 15.946 -6.488 1.00 97.00 262 ASP A N 1
ATOM 1972 C CA . ASP A 1 262 ? -2.378 17.288 -6.314 1.00 97.00 262 ASP A CA 1
ATOM 1973 C C . ASP A 1 262 ? -1.197 17.538 -7.283 1.00 97.00 262 ASP A C 1
ATOM 1975 O O . ASP A 1 262 ? -0.693 18.654 -7.407 1.00 97.00 262 ASP A O 1
ATOM 1979 N N . GLY A 1 263 ? -0.794 16.510 -8.043 1.00 97.56 263 GLY A N 1
ATOM 1980 C CA . GLY A 1 263 ? 0.207 16.569 -9.109 1.00 97.56 263 GLY A CA 1
ATOM 1981 C C . GLY A 1 263 ? 1.614 16.124 -8.699 1.00 97.56 263 GLY A C 1
ATOM 1982 O O . GLY A 1 263 ? 2.511 16.114 -9.558 1.00 97.56 263 GLY A O 1
ATOM 1983 N N . ASN A 1 264 ? 1.809 15.722 -7.439 1.00 98.00 264 ASN A N 1
ATOM 1984 C CA . ASN A 1 264 ? 3.071 15.183 -6.936 1.00 98.00 264 ASN A CA 1
ATOM 1985 C C . ASN A 1 264 ? 3.336 13.818 -7.575 1.00 98.00 264 ASN A C 1
ATOM 1987 O O . ASN A 1 264 ? 2.416 13.031 -7.780 1.00 98.00 264 ASN A O 1
ATOM 1991 N N . THR A 1 265 ? 4.594 13.517 -7.895 1.00 98.19 265 THR A N 1
ATOM 1992 C CA . THR A 1 265 ? 4.967 12.221 -8.489 1.00 98.19 265 THR A CA 1
ATOM 1993 C C . THR A 1 265 ? 5.404 11.261 -7.394 1.00 98.19 265 THR A C 1
ATOM 1995 O O . THR A 1 265 ? 6.232 11.631 -6.566 1.00 98.19 265 THR A O 1
ATOM 1998 N N . MET A 1 266 ? 4.876 10.036 -7.406 1.00 98.38 266 MET A N 1
ATOM 1999 C CA . MET A 1 266 ? 5.256 8.995 -6.456 1.00 98.38 266 MET A CA 1
ATOM 2000 C C . MET A 1 266 ? 6.748 8.679 -6.597 1.00 98.38 266 MET A C 1
ATOM 2002 O O . MET A 1 266 ? 7.211 8.283 -7.672 1.00 98.38 266 MET A O 1
ATOM 2006 N N . ALA A 1 267 ? 7.478 8.824 -5.495 1.00 98.44 267 ALA A N 1
ATOM 2007 C CA . ALA A 1 267 ? 8.893 8.510 -5.395 1.00 98.44 267 ALA A CA 1
ATOM 2008 C C . ALA A 1 267 ? 9.177 7.781 -4.075 1.00 98.44 267 ALA A C 1
ATOM 2010 O O . ALA A 1 267 ? 8.586 8.109 -3.050 1.00 98.44 267 ALA A O 1
ATOM 2011 N N . VAL A 1 268 ? 10.066 6.787 -4.104 1.00 98.50 268 VAL A N 1
ATOM 2012 C CA . VAL A 1 268 ? 10.394 5.936 -2.946 1.00 98.50 268 VAL A CA 1
ATOM 2013 C C . VAL A 1 268 ? 11.903 5.733 -2.817 1.00 98.50 268 VAL A C 1
ATOM 2015 O O . VAL A 1 268 ? 12.622 5.734 -3.812 1.00 98.50 268 VAL A O 1
ATOM 2018 N N . THR A 1 269 ? 12.409 5.528 -1.603 1.00 97.25 269 THR A N 1
ATOM 2019 C CA . THR A 1 269 ? 13.825 5.176 -1.366 1.00 97.25 269 THR A CA 1
ATOM 2020 C C . THR A 1 269 ? 14.141 3.726 -1.741 1.00 97.25 269 THR A C 1
ATOM 2022 O O . THR A 1 269 ? 15.259 3.418 -2.157 1.00 97.25 269 THR A O 1
ATOM 2025 N N . ASN A 1 270 ? 13.146 2.846 -1.606 1.00 98.00 270 ASN A N 1
ATOM 2026 C CA . ASN A 1 270 ? 13.264 1.399 -1.730 1.00 98.00 270 ASN A CA 1
ATOM 2027 C C . ASN A 1 270 ? 12.149 0.850 -2.627 1.00 98.00 270 ASN A C 1
ATOM 2029 O O . ASN A 1 270 ? 10.993 1.245 -2.489 1.00 98.00 270 ASN A O 1
ATOM 2033 N N . VAL A 1 271 ? 12.480 -0.112 -3.486 1.00 98.62 271 VAL A N 1
ATOM 2034 C CA . VAL A 1 271 ? 11.509 -0.926 -4.230 1.00 98.62 271 VAL A CA 1
ATOM 2035 C C . VAL A 1 271 ? 11.796 -2.390 -3.918 1.00 98.62 271 VAL A C 1
ATOM 2037 O O . VAL A 1 271 ? 12.932 -2.846 -4.052 1.00 98.62 271 VAL A O 1
ATOM 2040 N N . ILE A 1 272 ? 10.776 -3.130 -3.490 1.00 98.31 272 ILE A N 1
ATOM 2041 C CA . ILE A 1 272 ? 10.869 -4.567 -3.221 1.00 98.31 272 ILE A CA 1
ATOM 2042 C C . ILE A 1 272 ? 9.863 -5.268 -4.130 1.00 98.31 272 ILE A C 1
ATOM 2044 O O . ILE A 1 272 ? 8.665 -5.016 -4.045 1.00 98.31 272 ILE A O 1
ATOM 2048 N N . ILE A 1 273 ? 10.356 -6.138 -5.008 1.00 98.50 273 ILE A N 1
ATOM 2049 C CA . ILE A 1 273 ? 9.532 -6.983 -5.875 1.00 98.50 273 ILE A CA 1
ATOM 2050 C C . ILE A 1 273 ? 9.582 -8.393 -5.300 1.00 98.50 273 ILE A C 1
ATOM 2052 O O . ILE A 1 273 ? 10.647 -9.010 -5.288 1.00 98.50 273 ILE A O 1
ATOM 2056 N N . LEU A 1 274 ? 8.446 -8.895 -4.821 1.00 97.88 274 LEU A N 1
ATOM 2057 C CA . LEU A 1 274 ? 8.310 -10.260 -4.318 1.00 97.88 274 LEU A CA 1
ATOM 2058 C C . LEU A 1 274 ? 7.664 -11.132 -5.395 1.00 97.88 274 LEU A C 1
ATOM 2060 O O . LEU A 1 274 ? 6.589 -10.813 -5.897 1.00 97.88 274 LEU A O 1
ATOM 2064 N N . TYR A 1 275 ? 8.314 -12.239 -5.739 1.00 97.50 275 TYR A N 1
ATOM 2065 C CA . TYR A 1 275 ? 7.739 -13.268 -6.595 1.00 97.50 275 TYR A CA 1
ATOM 2066 C C . TYR A 1 275 ? 7.105 -14.345 -5.717 1.00 97.50 275 TYR A C 1
ATOM 2068 O O . TYR A 1 275 ? 7.762 -14.900 -4.831 1.00 97.50 275 TYR A O 1
ATOM 2076 N N . THR A 1 276 ? 5.837 -14.643 -5.990 1.00 96.00 276 THR A N 1
ATOM 2077 C CA . THR A 1 276 ? 5.058 -15.705 -5.348 1.00 96.00 276 THR A CA 1
ATOM 2078 C C . THR A 1 276 ? 4.256 -16.492 -6.389 1.00 96.00 276 THR A C 1
ATOM 2080 O O . THR A 1 276 ? 4.092 -16.042 -7.525 1.00 96.00 276 THR A O 1
ATOM 2083 N N . GLY A 1 277 ? 3.758 -17.670 -6.010 1.00 96.00 277 GLY A N 1
ATOM 2084 C CA . GLY A 1 277 ? 2.702 -18.342 -6.756 1.00 96.00 277 GLY A CA 1
ATOM 2085 C C . GLY A 1 277 ? 1.396 -17.557 -6.637 1.00 96.00 277 GLY A C 1
ATOM 2086 O O . GLY A 1 277 ? 0.981 -17.211 -5.536 1.00 96.00 277 GLY A O 1
ATOM 2087 N N . VAL A 1 278 ? 0.747 -17.289 -7.769 1.00 95.62 278 VAL A N 1
ATOM 2088 C CA . VAL A 1 278 ? -0.579 -16.662 -7.823 1.00 95.62 278 VAL A CA 1
ATOM 2089 C C . VAL A 1 278 ? -1.530 -17.644 -8.498 1.00 95.62 278 VAL A C 1
ATOM 2091 O O . VAL A 1 278 ? -1.327 -18.016 -9.655 1.00 95.62 278 VAL A O 1
ATOM 2094 N N . THR A 1 279 ? -2.548 -18.089 -7.768 1.00 96.06 279 THR A N 1
ATOM 2095 C CA . THR A 1 279 ? -3.558 -19.037 -8.249 1.00 96.06 279 THR A CA 1
ATOM 2096 C C . THR A 1 279 ? -4.822 -18.281 -8.628 1.00 96.06 279 THR A C 1
ATOM 2098 O O . THR A 1 279 ? -5.332 -17.490 -7.842 1.00 96.06 279 THR A O 1
ATOM 2101 N N . GLY A 1 280 ? -5.376 -18.533 -9.812 1.00 91.50 280 GLY A N 1
ATOM 2102 C CA . GLY A 1 280 ? -6.673 -17.981 -10.189 1.00 91.50 280 GLY A CA 1
ATOM 2103 C C . GLY A 1 280 ? -7.120 -18.364 -11.602 1.00 91.50 280 GLY A C 1
ATOM 2104 O O . GLY A 1 280 ? -6.318 -18.886 -12.379 1.00 91.50 280 GLY A O 1
ATOM 2105 N N . PRO A 1 281 ? -8.392 -18.105 -11.959 1.00 94.12 281 PRO A N 1
ATOM 2106 C CA . PRO A 1 281 ? -9.435 -17.536 -11.103 1.00 94.12 281 PRO A CA 1
ATOM 2107 C C . PRO A 1 281 ? -9.916 -18.528 -10.028 1.00 94.12 281 PRO A C 1
ATOM 2109 O O . PRO A 1 281 ? -10.191 -19.683 -10.341 1.00 94.12 281 PRO A O 1
ATOM 2112 N N . ILE A 1 282 ? -10.040 -18.079 -8.773 1.00 94.81 282 ILE A N 1
ATOM 2113 C CA . ILE A 1 282 ? -10.520 -18.918 -7.651 1.00 94.81 282 ILE A CA 1
ATOM 2114 C C . ILE A 1 282 ? -12.046 -18.880 -7.479 1.00 94.81 282 ILE A C 1
ATOM 2116 O O . ILE A 1 282 ? -12.614 -19.713 -6.778 1.00 94.81 282 ILE A O 1
ATOM 2120 N N . ASP A 1 283 ? -12.723 -17.932 -8.132 1.00 92.62 283 ASP A N 1
ATOM 2121 C CA . ASP A 1 283 ? -14.181 -17.824 -8.172 1.00 92.62 283 ASP A CA 1
ATOM 2122 C C . ASP A 1 283 ? -14.692 -17.175 -9.476 1.00 92.62 283 ASP A C 1
ATOM 2124 O O . ASP A 1 283 ? -13.924 -16.790 -10.363 1.00 92.62 283 ASP A O 1
ATOM 2128 N N . ALA A 1 284 ? -16.016 -17.038 -9.598 1.00 92.31 284 ALA A N 1
ATOM 2129 C CA . ALA A 1 284 ? -16.668 -16.441 -10.767 1.00 92.31 284 ALA A CA 1
ATOM 2130 C C . ALA A 1 284 ? -16.357 -14.942 -10.969 1.00 92.31 284 ALA A C 1
ATOM 2132 O O . ALA A 1 284 ? -16.479 -14.442 -12.088 1.00 92.31 284 ALA A O 1
ATOM 2133 N N . SER A 1 285 ? -15.923 -14.236 -9.918 1.00 91.19 285 SER A N 1
ATOM 2134 C CA . SER A 1 285 ? -15.468 -12.838 -9.983 1.00 91.19 285 SER A CA 1
ATOM 2135 C C . SER A 1 285 ? -14.022 -12.717 -10.478 1.00 91.19 285 SER A C 1
ATOM 2137 O O . SER A 1 285 ? -13.531 -11.609 -10.678 1.00 91.19 285 SER A O 1
ATOM 2139 N N . LYS A 1 286 ? -13.355 -13.850 -10.738 1.00 94.81 286 LYS A N 1
ATOM 2140 C CA . LYS A 1 286 ? -11.959 -13.953 -11.177 1.00 94.81 286 LYS A CA 1
ATOM 2141 C C . LYS A 1 286 ? -10.947 -13.452 -10.151 1.00 94.81 286 LYS A C 1
ATOM 2143 O O . LYS A 1 286 ? -9.874 -12.998 -10.550 1.00 94.81 286 LYS A O 1
ATOM 2148 N N . HIS A 1 287 ? -11.267 -13.546 -8.859 1.00 95.94 287 HIS A N 1
ATOM 2149 C CA . HIS A 1 287 ? -10.279 -13.292 -7.814 1.00 95.94 287 HIS A CA 1
ATOM 2150 C C . HIS A 1 287 ? -9.073 -14.235 -7.952 1.00 95.94 287 HIS A C 1
ATOM 2152 O O . HIS A 1 287 ? -9.180 -15.327 -8.525 1.00 95.94 287 HIS A O 1
ATOM 2158 N N . VAL A 1 288 ? -7.935 -13.803 -7.418 1.00 97.06 288 VAL A N 1
ATOM 2159 C CA . VAL A 1 288 ? -6.709 -14.603 -7.308 1.00 97.06 288 VAL A CA 1
ATOM 2160 C C . VAL A 1 288 ? -6.360 -14.838 -5.836 1.00 97.06 288 VAL A C 1
ATOM 2162 O O . VAL A 1 288 ? -6.916 -14.177 -4.963 1.00 97.06 288 VAL A O 1
ATOM 2165 N N . ASP A 1 289 ? -5.468 -15.791 -5.587 1.00 97.38 289 ASP A N 1
ATOM 2166 C CA . ASP A 1 289 ? -4.943 -16.192 -4.280 1.00 97.38 289 ASP A CA 1
ATOM 2167 C C . ASP A 1 289 ? -3.409 -16.212 -4.339 1.00 97.38 289 ASP A C 1
ATOM 2169 O O . ASP A 1 289 ? -2.839 -16.743 -5.299 1.00 97.38 289 ASP A O 1
ATOM 2173 N N . TRP A 1 290 ? -2.734 -15.599 -3.367 1.00 97.25 290 TRP A N 1
ATOM 2174 C CA . TRP A 1 290 ? -1.274 -15.480 -3.323 1.00 97.25 290 TRP A CA 1
ATOM 2175 C C . TRP A 1 290 ? -0.668 -16.487 -2.334 1.00 97.25 290 TRP A C 1
ATOM 2177 O O . TRP A 1 290 ? -1.048 -16.528 -1.164 1.00 97.25 290 TRP A O 1
ATOM 2187 N N . ASP A 1 291 ? 0.357 -17.244 -2.743 1.00 96.25 291 ASP A N 1
ATOM 2188 C CA . ASP A 1 291 ? 1.078 -18.139 -1.828 1.00 96.25 291 ASP A CA 1
ATOM 2189 C C . ASP A 1 291 ? 2.021 -17.344 -0.906 1.00 96.25 291 ASP A C 1
ATOM 2191 O O . ASP A 1 291 ? 3.231 -17.242 -1.120 1.00 96.25 291 ASP A O 1
ATOM 2195 N N . LEU A 1 292 ? 1.467 -16.747 0.149 1.00 95.19 292 LEU A N 1
ATOM 2196 C CA . LEU A 1 292 ? 2.197 -15.884 1.083 1.00 95.19 292 LEU A CA 1
ATOM 2197 C C . LEU A 1 292 ? 3.248 -16.610 1.950 1.00 95.19 292 LEU A C 1
ATOM 2199 O O . LEU A 1 292 ? 3.841 -15.991 2.829 1.00 95.19 292 LEU A O 1
ATOM 2203 N N . LYS A 1 293 ? 3.540 -17.897 1.705 1.00 94.94 293 LYS A N 1
ATOM 2204 C CA . LYS A 1 293 ? 4.544 -18.672 2.460 1.00 94.94 293 LYS A CA 1
ATOM 2205 C C . LYS A 1 293 ? 5.988 -18.245 2.179 1.00 94.94 293 LYS A C 1
ATOM 2207 O O . LYS A 1 293 ? 6.817 -18.290 3.089 1.00 94.94 293 LYS A O 1
ATOM 2212 N N . GLY A 1 294 ? 6.313 -17.862 0.944 1.00 95.75 294 GLY A N 1
ATOM 2213 C CA . GLY A 1 294 ? 7.669 -17.458 0.565 1.00 95.75 294 GLY A CA 1
ATOM 2214 C C . GLY A 1 294 ? 7.975 -17.561 -0.927 1.00 95.75 294 GLY A C 1
ATOM 2215 O O . GLY A 1 294 ? 7.174 -18.050 -1.720 1.00 95.75 294 GLY A O 1
ATOM 2216 N N . GLY A 1 295 ? 9.175 -17.127 -1.308 1.00 97.25 295 GLY A N 1
ATOM 2217 C CA . GLY A 1 295 ? 9.625 -17.123 -2.696 1.00 97.25 295 GLY A CA 1
ATOM 2218 C C . GLY A 1 295 ? 10.965 -16.415 -2.906 1.00 97.25 295 GLY A C 1
ATOM 2219 O O . GLY A 1 295 ? 11.786 -16.276 -1.995 1.00 97.25 295 GLY A O 1
ATOM 2220 N N . SER A 1 296 ? 11.199 -15.976 -4.140 1.00 98.19 296 SER A N 1
ATOM 2221 C CA . SER A 1 296 ? 12.322 -15.110 -4.514 1.00 98.19 296 SER A CA 1
ATOM 2222 C C . SER A 1 296 ? 11.862 -13.658 -4.651 1.00 98.19 296 SER A C 1
ATOM 2224 O O . SER A 1 296 ? 10.669 -13.363 -4.639 1.00 98.19 296 SER A O 1
ATOM 2226 N N . GLY A 1 297 ? 12.800 -12.731 -4.790 1.00 98.19 297 GLY A N 1
ATOM 2227 C CA . GLY A 1 297 ? 12.484 -11.335 -5.054 1.00 98.19 297 GLY A CA 1
ATOM 2228 C C . GLY A 1 297 ? 13.696 -10.526 -5.485 1.00 98.19 297 GLY A C 1
ATOM 2229 O O . GLY A 1 297 ? 14.814 -11.041 -5.566 1.00 98.19 297 GLY A O 1
ATOM 2230 N N . VAL A 1 298 ? 13.469 -9.239 -5.717 1.00 98.44 298 VAL A N 1
ATOM 2231 C CA . VAL A 1 298 ? 14.514 -8.239 -5.949 1.00 98.44 298 VAL A CA 1
ATOM 2232 C C . VAL A 1 298 ? 14.309 -7.102 -4.959 1.00 98.44 298 VAL A C 1
ATOM 2234 O O . VAL A 1 298 ? 13.221 -6.532 -4.892 1.00 98.44 298 VAL A O 1
ATOM 2237 N N . TYR A 1 299 ? 15.356 -6.759 -4.215 1.00 98.25 299 TYR A N 1
ATOM 2238 C CA . TYR A 1 299 ? 15.416 -5.529 -3.432 1.00 98.25 299 TYR A CA 1
ATOM 2239 C C . TYR A 1 299 ? 16.253 -4.503 -4.195 1.00 98.25 299 TYR A C 1
ATOM 2241 O O . TYR A 1 299 ? 17.358 -4.807 -4.641 1.00 98.25 299 TYR A O 1
ATOM 2249 N N . VAL A 1 300 ? 15.715 -3.299 -4.365 1.00 98.44 300 VAL A N 1
ATOM 2250 C CA . VAL A 1 300 ? 16.322 -2.194 -5.107 1.00 98.44 300 VAL A CA 1
ATOM 2251 C C . VAL A 1 300 ? 16.353 -0.955 -4.211 1.00 98.44 300 VAL A C 1
ATOM 2253 O O . VAL A 1 300 ? 15.324 -0.541 -3.680 1.00 98.44 300 VAL A O 1
ATOM 2256 N N . SER A 1 301 ? 17.535 -0.368 -4.024 1.00 97.81 301 SER A N 1
ATOM 2257 C CA . SER A 1 301 ? 17.759 0.804 -3.166 1.00 97.81 301 SER A CA 1
ATOM 2258 C C . SER A 1 301 ? 19.036 1.539 -3.576 1.00 97.81 301 SER A C 1
ATOM 2260 O O . SER A 1 301 ? 19.976 0.920 -4.078 1.00 97.81 301 SER A O 1
ATOM 2262 N N . ASN A 1 302 ? 19.079 2.862 -3.386 1.00 96.75 302 ASN A N 1
ATOM 2263 C CA . ASN A 1 302 ? 20.295 3.679 -3.534 1.00 96.75 302 ASN A CA 1
ATOM 2264 C C . ASN A 1 302 ? 21.075 3.447 -4.861 1.00 96.75 302 ASN A C 1
ATOM 2266 O O . ASN A 1 302 ? 22.292 3.276 -4.859 1.00 96.75 302 ASN A O 1
ATOM 2270 N N . GLY A 1 303 ? 20.367 3.367 -5.995 1.00 98.25 303 GLY A N 1
ATOM 2271 C CA . GLY A 1 303 ? 20.943 3.119 -7.328 1.00 98.25 303 GLY A CA 1
ATOM 2272 C C . GLY A 1 303 ? 21.483 1.702 -7.568 1.00 98.25 303 GLY A C 1
ATOM 2273 O O . GLY A 1 303 ? 22.211 1.477 -8.535 1.00 98.25 303 GLY A O 1
ATOM 2274 N N . THR A 1 304 ? 21.171 0.742 -6.695 1.00 98.56 304 THR A N 1
ATOM 2275 C CA . THR A 1 304 ? 21.669 -0.643 -6.738 1.00 98.56 304 THR A CA 1
ATOM 2276 C C . THR A 1 304 ? 20.567 -1.664 -6.455 1.00 98.56 304 THR A C 1
ATOM 2278 O O . THR A 1 304 ? 19.486 -1.298 -5.993 1.00 98.56 304 THR A O 1
ATOM 2281 N N . TYR A 1 305 ? 20.826 -2.944 -6.734 1.00 98.69 305 TYR A N 1
ATOM 2282 C CA . TYR A 1 305 ? 19.908 -4.046 -6.422 1.00 98.69 305 TYR A CA 1
ATOM 2283 C C . TYR A 1 305 ? 20.608 -5.247 -5.780 1.00 98.69 305 TYR A C 1
ATOM 2285 O O . TYR A 1 305 ? 21.824 -5.398 -5.874 1.00 98.69 305 TYR A O 1
ATOM 2293 N N . GLU A 1 306 ? 19.831 -6.138 -5.172 1.00 98.31 306 GLU A N 1
ATOM 2294 C CA . GLU A 1 306 ? 20.228 -7.515 -4.884 1.00 98.31 306 GLU A CA 1
ATOM 2295 C C . GLU A 1 306 ? 19.042 -8.475 -5.031 1.00 98.31 306 GLU A C 1
ATOM 2297 O O . GLU A 1 306 ? 17.883 -8.111 -4.817 1.00 98.31 306 GLU A O 1
ATOM 2302 N N . ASN A 1 307 ? 19.336 -9.718 -5.415 1.00 98.31 307 ASN A N 1
ATOM 2303 C CA . ASN A 1 307 ? 18.338 -10.782 -5.448 1.00 98.31 307 ASN A CA 1
ATOM 2304 C C . ASN A 1 307 ? 18.139 -11.320 -4.030 1.00 98.31 307 ASN A C 1
ATOM 2306 O O . ASN A 1 307 ? 19.108 -11.686 -3.365 1.00 98.31 307 ASN A O 1
ATOM 2310 N N . ILE A 1 308 ? 16.888 -11.405 -3.592 1.00 98.00 308 ILE A N 1
ATOM 2311 C CA . ILE A 1 308 ? 16.516 -11.849 -2.249 1.00 98.00 308 ILE A CA 1
ATOM 2312 C C . ILE A 1 308 ? 15.717 -13.154 -2.297 1.00 98.00 308 ILE A C 1
ATOM 2314 O O . ILE A 1 308 ? 15.142 -13.534 -3.321 1.00 98.00 308 ILE A O 1
ATOM 2318 N N . LYS A 1 309 ? 15.659 -13.832 -1.153 1.00 97.81 309 LYS A N 1
ATOM 2319 C CA . LYS A 1 309 ? 14.590 -14.779 -0.829 1.00 97.81 309 LYS A CA 1
ATOM 2320 C C . LYS A 1 309 ? 13.762 -14.182 0.294 1.00 97.81 309 LYS A C 1
ATOM 2322 O O . LYS A 1 309 ? 14.304 -13.464 1.130 1.00 97.81 309 LYS A O 1
ATOM 2327 N N . TRP A 1 310 ? 12.480 -14.501 0.312 1.00 96.44 310 TRP A N 1
ATOM 2328 C CA . TRP A 1 310 ? 11.567 -14.098 1.371 1.00 96.44 310 TRP A CA 1
ATOM 2329 C C . TRP A 1 310 ? 10.762 -15.315 1.830 1.00 96.44 310 TRP A C 1
ATOM 2331 O O . TRP A 1 310 ? 10.531 -16.253 1.065 1.00 96.44 310 TRP A O 1
ATOM 2341 N N . THR A 1 311 ? 10.358 -15.299 3.090 1.00 94.94 311 THR A N 1
ATOM 2342 C CA . THR A 1 311 ? 9.471 -16.278 3.723 1.00 94.94 311 THR A CA 1
ATOM 2343 C C . THR A 1 311 ? 8.545 -15.519 4.657 1.00 94.94 311 THR A C 1
ATOM 2345 O O . THR A 1 311 ? 8.932 -14.461 5.160 1.00 94.94 311 THR A O 1
ATOM 2348 N N . LYS A 1 312 ? 7.352 -16.052 4.920 1.00 90.00 312 LYS A N 1
ATOM 2349 C CA . LYS A 1 312 ? 6.528 -15.548 6.023 1.00 90.00 312 LYS A CA 1
ATOM 2350 C C . LYS A 1 312 ? 7.277 -15.729 7.352 1.00 90.00 312 LYS A C 1
ATOM 2352 O O . LYS A 1 312 ? 7.995 -16.722 7.508 1.00 90.00 312 LYS A O 1
ATOM 2357 N N . GLY A 1 313 ? 7.147 -14.747 8.244 1.00 78.81 313 GLY A N 1
ATOM 2358 C CA . GLY A 1 313 ? 7.615 -14.821 9.635 1.00 78.81 313 GLY A CA 1
ATOM 2359 C C . GLY A 1 313 ? 6.672 -15.622 10.523 1.00 78.81 313 GLY A C 1
ATOM 2360 O O . GLY A 1 313 ? 5.482 -15.732 10.149 1.00 78.81 313 GLY A O 1
#

Sequence (313 aa):
MNKKTVFKLSAAAICVLLSACMLFACGKKQKDFETDTSAPVTTAEPAAATDVNPLTGLTGLPESSIGKRPVCVMVENSPEARPQWGLCSPDIVVEGEVEGGITRMMWMYANISSAPKIGPTRSARHDYVELAEGFDAIYVHFGGSNLAYDKISADKVDDIDGMKAGSYFARDKARKVSKEHTAYTTGENLLKAIADKGFRTDVKSGYGSPFTFASSKRTLSGGACNSVLAVFSGNYKHTFKYNANDGLYYNNMNSDPMKDADGNTMAVTNVIILYTGVTGPIDASKHVDWDLKGGSGVYVSNGTYENIKWTKG

Radius of gyration: 29.47 Å; Cα contacts (8 Å, |Δi|>4): 588; chains: 1; bounding box: 67×99×71 Å

Mean predicted aligned error: 9.91 Å

Nearest PDB structures (foldseek):
  2psb-assembly1_A  TM=8.657E-01  e=7.779E-20  Bacillus subtilis
  2mm3-assembly1_A  TM=2.185E-01  e=1.538E+00  Homo sapiens
  8eeu-assembly1_C  TM=2.415E-01  e=4.913E+00  Venezuelan equine encephalitis virus

pLDDT: mean 87.34, std 20.92, range [32.56, 98.94]

Secondary structure (DSSP, 8-state):
-------------------------------------PPP---PPPPP--S--TTT--S---GGGTTBPPEEEEEE-SGGGPSBBTTTS-SEEEEEEEETTEEEEEEEES-GGG--EEBSB--B-HHHHHHHHHTT-EEEESSB-HHHHHHHHHHT--EEETTT-GGG-EE-SSS-S-GGGGEEEEHHHHHHHHHHTT---BPPTT---S----SSPPPPTTEE-SEEEEEEETTEEEEEEEETTTTEEEEEETTEE-BBTTSPBPEESEEEEEE--EE---STT-B-EE-TTEEEEEEEETTEEEEEEEE--